Protein AF-0000000070634881 (afdb_homodimer)

pLDDT: mean 87.25, std 21.27, range [35.31, 99.0]

Nearest PDB structures (foldseek):
  1x9u-assembly2_B  TM=9.781E-01  e=7.920E-14  Armoracia rusticana
  1jer-assembly1_A-2  TM=9.283E-01  e=5.768E-14  Cucumis sativus
  1ws8-assembly1_C  TM=9.504E-01  e=1.463E-12  Cucurbita pepo
  2cbp-assembly1_A  TM=9.283E-01  e=1.292E-09  Cucumis sativus
  1f56-assembly1_A  TM=9.105E-01  e=2.887E-08  Spinacia oleracea

InterPro domains:
  IPR003245 Phytocyanin domain [PF02298] (35-117)
  IPR003245 Phytocyanin domain [PS51485] (25-127)
  IPR008972 Cupredoxin [G3DSA:2.60.40.420] (24-131)
  IPR008972 Cupredoxin [SSF49503] (24-126)
  IPR039391 Phytocyanin-like [PTHR33021] (19-123)

Secondary structure (DSSP, 8-state):
-------------------------EEETTGGG-SS--SSTTHHHHHHTT--EETT-EEEE---BTTB-EEEE-HHHHHHT--SS-SEEE-SSSEEEE--S-EEEEEE--STTTGGGT-EEEEEEE--TT-/-------------------------EEETTGGG-SS--SSTTHHHHHHTT--EETT-EEEE---BTTB-EEEE-HHHHHHT--SS-SEEE-SSSEEEE--S-EEEEEE--STTTTTTT-EEEEEEE--TT-

Solvent-accessible surface area (backbone atoms only — not comparable to full-atom values): 15322 Å² total; per-residue (Å²): 136,84,79,78,76,78,75,78,78,78,77,76,75,77,74,75,73,71,72,78,65,79,70,63,50,78,42,54,42,53,54,94,73,25,54,49,71,44,91,50,76,53,52,46,63,56,52,46,73,75,57,84,44,39,48,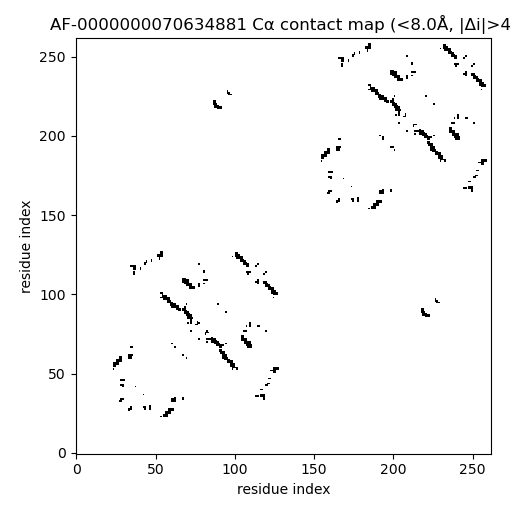60,18,32,40,35,37,43,41,61,60,83,76,52,39,48,27,32,36,53,70,70,27,57,78,64,60,42,63,87,85,48,48,28,39,37,38,52,44,68,35,70,46,73,37,81,58,62,45,77,48,32,37,29,23,71,52,87,64,34,29,77,47,44,19,48,45,71,50,62,28,35,69,70,72,86,114,136,84,81,78,77,78,76,77,78,79,77,77,76,75,74,74,73,71,71,79,65,80,69,62,49,77,43,53,43,52,54,93,74,25,55,48,70,44,92,50,75,53,52,47,62,56,53,47,73,75,57,84,43,38,46,61,19,32,42,33,38,43,40,61,59,82,77,51,39,48,28,32,37,54,69,70,27,59,78,64,60,43,63,86,85,47,50,28,38,36,38,48,44,69,35,70,46,72,36,82,58,64,45,79,49,32,37,28,23,70,51,87,64,34,29,79,46,45,20,47,46,72,50,63,27,35,66,69,72,86,114

Sequence (262 aa):
MNAFNFNMVVLMAMVASVAFCSSATQHTVGDAFGWVIPSNPNLYTDWVSQRMFIVGDTLVFDFPTGTHDVTEVSKDDYDHCHVGNPTSIIKTGPATINLTSPGDHYYICSLEGHCMFHQKLAINVVMNSSLMNAFNFNMVVLMAMVASVAFCSSATQHTVGDAFGWVIPSNPNLYTDWVSQRMFIVGDTLVFDFPTGTHDVTEVSKDDYDHCHVGNPTSIIKTGPATINLTSPGDHYYICSLEGHCMFHQKLAINVVMNSSL

Foldseek 3Di:
DPPPPPPPPPPPPPPPPPPPPVPAAEAEQLVPVFQFLDPDLCSRVVVQVPDAAEQFHKYWGADAAPPWKKWKDDPVCLVVVNNPDTPDIGRHPRDMDGRHDFAKIKIATNPPCSSVSNSIHIHTYDYDVPD/DPPPPPPPPPPPPPPPPPPPPVDAAEAEQLVPVFQFLDPDLCSRVVVQVPDAAEQFHKYWGADAQPPWKKWKDDPVCLVVVNSPDTPDIGRHPRDMDGRHDFAKIKIATNPPCSSVSNSIHIHTYYYDVPD

Radius of gyration: 25.38 Å; Cα contacts (8 Å, |Δi|>4): 483; chains: 2; bounding box: 93×44×41 Å

Structure (mmCIF, N/CA/C/O backbone):
data_AF-0000000070634881-model_v1
#
loop_
_entity.id
_entity.type
_entity.pdbx_description
1 polymer 'Phytocyanin domain, cupredoxin'
#
loop_
_atom_site.group_PDB
_atom_site.id
_atom_site.type_symbol
_atom_site.label_atom_id
_atom_site.label_alt_id
_atom_site.label_comp_id
_atom_site.label_asym_id
_atom_site.label_entity_id
_atom_site.label_seq_id
_atom_site.pdbx_PDB_ins_code
_atom_site.Cartn_x
_atom_site.Cartn_y
_atom_site.Cartn_z
_atom_site.occupancy
_atom_site.B_iso_or_equiv
_atom_site.auth_seq_id
_atom_site.auth_comp_id
_atom_site.auth_asym_id
_atom_site.auth_atom_id
_atom_site.pdbx_PDB_model_num
ATOM 1 N N . MET A 1 1 ? 75.375 16.641 14.938 1 37.19 1 MET A N 1
ATOM 2 C CA . MET A 1 1 ? 74.625 15.438 14.695 1 37.19 1 MET A CA 1
ATOM 3 C C . MET A 1 1 ? 73.125 15.711 14.914 1 37.19 1 MET A C 1
ATOM 5 O O . MET A 1 1 ? 72.688 15.766 16.047 1 37.19 1 MET A O 1
ATOM 9 N N . ASN A 1 2 ? 72.5 16.688 14.102 1 43.22 2 ASN A N 1
ATOM 10 C CA . ASN A 1 2 ? 71.125 17.141 14.094 1 43.22 2 ASN A CA 1
ATOM 11 C C . ASN A 1 2 ? 70.125 16.016 13.789 1 43.22 2 ASN A C 1
ATOM 13 O O . ASN A 1 2 ? 70.312 15.328 12.773 1 43.22 2 ASN A O 1
ATOM 17 N N . ALA A 1 3 ? 69.562 15.391 14.828 1 42.84 3 ALA A N 1
ATOM 18 C CA . ALA A 1 3 ? 68.5 14.375 14.883 1 42.84 3 ALA A CA 1
ATOM 19 C C . ALA A 1 3 ? 67.312 14.812 14.078 1 42.84 3 ALA A C 1
ATOM 21 O O . ALA A 1 3 ? 66.688 15.867 14.328 1 42.84 3 ALA A O 1
ATOM 22 N N . PHE A 1 4 ? 67.25 14.602 12.688 1 46.97 4 PHE A N 1
ATOM 23 C CA . PHE A 1 4 ? 66.062 14.734 11.867 1 46.97 4 PHE A CA 1
ATOM 24 C C . PHE A 1 4 ? 64.875 13.938 12.461 1 46.97 4 PHE A C 1
ATOM 26 O O . PHE A 1 4 ? 65 12.742 12.727 1 46.97 4 PHE A O 1
ATOM 33 N N . ASN A 1 5 ? 64.125 14.531 13.445 1 47.22 5 ASN A N 1
ATOM 34 C CA . ASN A 1 5 ? 62.875 13.969 13.938 1 47.22 5 ASN A CA 1
ATOM 35 C C . ASN A 1 5 ? 61.906 13.664 12.797 1 47.22 5 ASN A C 1
ATOM 37 O O . ASN A 1 5 ? 61.562 14.547 12.008 1 47.22 5 ASN A O 1
ATOM 41 N N . PHE A 1 6 ? 62.031 12.438 12.148 1 48.03 6 PHE A N 1
ATOM 42 C CA . PHE A 1 6 ? 61.062 11.891 11.219 1 48.03 6 PHE A CA 1
ATOM 43 C C . PHE A 1 6 ? 59.656 11.969 11.797 1 48.03 6 PHE A C 1
ATOM 45 O O . PHE A 1 6 ? 59.344 11.289 12.781 1 48.03 6 PHE A O 1
ATOM 52 N N . ASN A 1 7 ? 59.062 13.148 11.891 1 48.84 7 ASN A N 1
ATOM 53 C CA . ASN A 1 7 ? 57.656 13.234 12.211 1 48.84 7 ASN A CA 1
ATOM 54 C C . ASN A 1 7 ? 56.812 12.391 11.258 1 48.84 7 ASN A C 1
ATOM 56 O O . ASN A 1 7 ? 56.781 12.633 10.055 1 48.84 7 ASN A O 1
ATOM 60 N N . MET A 1 8 ? 56.625 11.055 11.523 1 45.84 8 MET A N 1
ATOM 61 C CA . MET A 1 8 ? 55.75 10.133 10.812 1 45.84 8 MET A CA 1
ATOM 62 C C . MET A 1 8 ? 54.312 10.711 10.695 1 45.84 8 MET A C 1
ATOM 64 O O . MET A 1 8 ? 53.688 11.047 11.703 1 45.84 8 MET A O 1
ATOM 68 N N . VAL A 1 9 ? 53.969 11.438 9.648 1 50.78 9 VAL A N 1
ATOM 69 C CA . VAL A 1 9 ? 52.594 11.852 9.312 1 50.78 9 VAL A CA 1
ATOM 70 C C . VAL A 1 9 ? 51.688 10.625 9.211 1 50.78 9 VAL A C 1
ATOM 72 O O . VAL A 1 9 ? 51.938 9.734 8.391 1 50.78 9 VAL A O 1
ATOM 75 N N . VAL A 1 10 ? 51.094 10.148 10.289 1 45.97 10 VAL A N 1
ATOM 76 C CA . VAL A 1 10 ? 50.031 9.125 10.336 1 45.97 10 VAL A CA 1
ATOM 77 C C . VAL A 1 10 ? 48.844 9.555 9.484 1 45.97 10 VAL A C 1
ATOM 79 O O . VAL A 1 10 ? 48.219 10.578 9.773 1 45.97 10 VAL A O 1
ATOM 82 N N . LEU A 1 11 ? 48.938 9.383 8.148 1 44.72 11 LEU A N 1
ATOM 83 C CA . LEU A 1 11 ? 47.75 9.5 7.297 1 44.72 11 LEU A CA 1
ATOM 84 C C . LEU A 1 11 ? 46.625 8.625 7.816 1 44.72 11 LEU A C 1
ATOM 86 O O . LEU A 1 11 ? 46.75 7.406 7.898 1 44.72 11 LEU A O 1
ATOM 90 N N . MET A 1 12 ? 45.781 9.078 8.742 1 41.5 12 MET A N 1
ATOM 91 C CA . MET A 1 12 ? 44.594 8.383 9.195 1 41.5 12 MET A CA 1
ATOM 92 C C . MET A 1 12 ? 43.688 8.055 8.023 1 41.5 12 MET A C 1
ATOM 94 O O . MET A 1 12 ? 43.219 8.953 7.312 1 41.5 12 MET A O 1
ATOM 98 N N . ALA A 1 13 ? 43.875 6.93 7.301 1 43.84 13 ALA A N 1
ATOM 99 C CA . ALA A 1 13 ? 42.938 6.387 6.32 1 43.84 13 ALA A CA 1
ATOM 100 C C . ALA A 1 13 ? 41.5 6.348 6.883 1 43.84 13 ALA A C 1
ATOM 102 O O . ALA A 1 13 ? 41.25 5.684 7.887 1 43.84 13 ALA A O 1
ATOM 103 N N . MET A 1 14 ? 40.781 7.418 6.758 1 39.97 14 MET A N 1
ATOM 104 C CA . MET A 1 14 ? 39.344 7.367 7.031 1 39.97 14 MET A CA 1
ATOM 105 C C . MET A 1 14 ? 38.688 6.18 6.324 1 39.97 14 MET A C 1
ATOM 107 O O . MET A 1 14 ? 38.719 6.102 5.094 1 39.97 14 MET A O 1
ATOM 111 N N . VAL A 1 15 ? 38.812 4.949 6.773 1 41.22 15 VAL A N 1
ATOM 112 C CA . VAL A 1 15 ? 37.969 3.873 6.266 1 41.22 15 VAL A CA 1
ATOM 113 C C . VAL A 1 15 ? 36.5 4.301 6.312 1 41.22 15 VAL A C 1
ATOM 115 O O . VAL A 1 15 ? 35.969 4.551 7.387 1 41.22 15 VAL A O 1
ATOM 118 N N . ALA A 1 16 ? 36.031 5.086 5.355 1 38.97 16 ALA A N 1
ATOM 119 C CA . ALA A 1 16 ? 34.594 5.254 5.191 1 38.97 16 ALA A CA 1
ATOM 120 C C . ALA A 1 16 ? 33.875 3.912 5.289 1 38.97 16 ALA A C 1
ATOM 122 O O . ALA A 1 16 ? 34.094 3.016 4.473 1 38.97 16 ALA A O 1
ATOM 123 N N . SER A 1 17 ? 33.594 3.352 6.473 1 37.72 17 SER A N 1
ATOM 124 C CA . SER A 1 17 ? 32.719 2.184 6.586 1 37.72 17 SER A CA 1
ATOM 125 C C . SER A 1 17 ? 31.516 2.301 5.66 1 37.72 17 SER A C 1
ATOM 127 O O . SER A 1 17 ? 30.703 3.217 5.805 1 37.72 17 SER A O 1
ATOM 129 N N . VAL A 1 18 ? 31.609 2.006 4.434 1 38.91 18 VAL A N 1
ATOM 130 C CA . VAL A 1 18 ? 30.391 1.805 3.662 1 38.91 18 VAL A CA 1
ATOM 131 C C . VAL A 1 18 ? 29.406 0.947 4.457 1 38.91 18 VAL A C 1
ATOM 133 O O . VAL A 1 18 ? 29.688 -0.221 4.742 1 38.91 18 VAL A O 1
ATOM 136 N N . ALA A 1 19 ? 28.812 1.44 5.543 1 38.84 19 ALA A N 1
ATOM 137 C CA . ALA A 1 19 ? 27.703 0.666 6.078 1 38.84 19 ALA A CA 1
ATOM 138 C C . ALA A 1 19 ? 27.016 -0.152 4.98 1 38.84 19 ALA A C 1
ATOM 140 O O . ALA A 1 19 ? 26.703 0.373 3.91 1 38.84 19 ALA A O 1
ATOM 141 N N . PHE A 1 20 ? 27.312 -1.362 4.77 1 38.97 20 PHE A N 1
ATOM 142 C CA . PHE A 1 20 ? 26.547 -2.299 3.953 1 38.97 20 PHE A CA 1
ATOM 143 C C . PHE A 1 20 ? 25.047 -2.059 4.113 1 38.97 20 PHE A C 1
ATOM 145 O O . PHE A 1 20 ? 24.422 -2.561 5.055 1 38.97 20 PHE A O 1
ATOM 152 N N . CYS A 1 21 ? 24.453 -0.915 4.039 1 43.94 21 CYS A N 1
ATOM 153 C CA . CYS A 1 21 ? 23 -0.698 4.055 1 43.94 21 CYS A CA 1
ATOM 154 C C . CYS A 1 21 ? 22.297 -1.721 3.178 1 43.94 21 CYS A C 1
ATOM 156 O O . CYS A 1 21 ? 22.531 -1.789 1.972 1 43.94 21 CYS A O 1
ATOM 158 N N . SER A 1 22 ? 22.25 -2.965 3.549 1 51.06 22 SER A N 1
ATOM 159 C CA . SER A 1 22 ? 21.438 -3.932 2.805 1 51.06 22 SER A CA 1
ATOM 160 C C . SER A 1 22 ? 20.344 -3.238 2.004 1 51.06 22 SER A C 1
ATOM 162 O O . SER A 1 22 ? 19.5 -2.537 2.57 1 51.06 22 SER A O 1
ATOM 164 N N . SER A 1 23 ? 20.625 -2.758 0.785 1 66.81 23 SER A N 1
ATOM 165 C CA . SER A 1 23 ? 19.797 -1.969 -0.117 1 66.81 23 SER A CA 1
ATOM 166 C C . SER A 1 23 ? 18.469 -2.668 -0.396 1 66.81 23 SER A C 1
ATOM 168 O O . SER A 1 23 ? 18.453 -3.838 -0.783 1 66.81 23 SER A O 1
ATOM 170 N N . ALA A 1 24 ? 17.453 -2.279 0.203 1 84.31 24 ALA A N 1
ATOM 171 C CA . ALA A 1 24 ? 16.094 -2.684 -0.156 1 84.31 24 ALA A CA 1
ATOM 172 C C . ALA A 1 24 ? 15.969 -2.908 -1.659 1 84.31 24 ALA A C 1
ATOM 174 O O . ALA A 1 24 ? 16.391 -2.068 -2.457 1 84.31 24 ALA A O 1
ATOM 175 N N . THR A 1 25 ? 15.68 -4.203 -2.047 1 93.06 25 THR A N 1
ATOM 176 C CA . THR A 1 25 ? 15.477 -4.555 -3.449 1 93.06 25 THR A CA 1
ATOM 177 C C . THR A 1 25 ? 14.039 -4.273 -3.873 1 93.06 25 THR A C 1
ATOM 179 O O . THR A 1 25 ? 13.094 -4.559 -3.129 1 93.06 25 THR A O 1
ATOM 182 N N . GLN A 1 26 ? 13.859 -3.682 -4.988 1 94.25 26 GLN A N 1
ATOM 183 C CA . GLN A 1 26 ? 12.562 -3.568 -5.645 1 94.25 26 GLN A CA 1
ATOM 184 C C . GLN A 1 26 ? 12.344 -4.711 -6.633 1 94.25 26 GLN A C 1
ATOM 186 O O . GLN A 1 26 ? 13.102 -4.859 -7.594 1 94.25 26 GLN A O 1
ATOM 191 N N . HIS A 1 27 ? 11.398 -5.555 -6.434 1 98.31 27 HIS A N 1
ATOM 192 C CA . HIS A 1 27 ? 11.031 -6.668 -7.305 1 98.31 27 HIS A CA 1
ATOM 193 C C . HIS A 1 27 ? 9.812 -6.32 -8.164 1 98.31 27 HIS A C 1
ATOM 195 O O . HIS A 1 27 ? 8.711 -6.16 -7.641 1 98.31 27 HIS A O 1
ATOM 201 N N . THR A 1 28 ? 10.031 -6.242 -9.477 1 98.62 28 THR A N 1
ATOM 202 C CA . THR A 1 28 ? 8.867 -6.117 -10.352 1 98.62 28 THR A CA 1
ATOM 203 C C . THR A 1 28 ? 8.242 -7.484 -10.625 1 98.62 28 THR A C 1
ATOM 205 O O . THR A 1 28 ? 8.859 -8.336 -11.273 1 98.62 28 THR A O 1
ATOM 208 N N . VAL A 1 29 ? 7.07 -7.684 -10.172 1 98.94 29 VAL A N 1
ATOM 209 C CA . VAL A 1 29 ? 6.395 -8.977 -10.25 1 98.94 29 VAL A CA 1
ATOM 210 C C . VAL A 1 29 ? 6.168 -9.352 -11.711 1 98.94 29 VAL A C 1
ATOM 212 O O . VAL A 1 29 ? 5.578 -8.586 -12.469 1 98.94 29 VAL A O 1
ATOM 215 N N . GLY A 1 30 ? 6.637 -10.531 -12.109 1 98.81 30 GLY A N 1
ATOM 216 C CA . GLY A 1 30 ? 6.477 -11.016 -13.469 1 98.81 30 GLY A CA 1
ATOM 217 C C . GLY A 1 30 ? 7.465 -10.398 -14.438 1 98.81 30 GLY A C 1
ATOM 218 O O . GLY A 1 30 ? 7.441 -10.703 -15.633 1 98.81 30 GLY A O 1
ATOM 219 N N . ASP A 1 31 ? 8.258 -9.461 -13.961 1 98.5 31 ASP A N 1
ATOM 220 C CA . ASP A 1 31 ? 9.25 -8.773 -14.781 1 98.5 31 ASP A CA 1
ATOM 221 C C . ASP A 1 31 ? 8.602 -8.133 -16.016 1 98.5 31 ASP A C 1
ATOM 223 O O . ASP A 1 31 ? 7.66 -7.352 -15.883 1 98.5 31 ASP A O 1
ATOM 227 N N . ALA A 1 32 ? 9.047 -8.477 -17.188 1 98.06 32 ALA A N 1
ATOM 228 C CA . ALA A 1 32 ? 8.57 -7.84 -18.406 1 98.06 32 ALA A CA 1
ATOM 229 C C . ALA A 1 32 ? 7.098 -8.156 -18.656 1 98.06 32 ALA A C 1
ATOM 231 O O . ALA A 1 32 ? 6.391 -7.387 -19.312 1 98.06 32 ALA A O 1
ATOM 232 N N . PHE A 1 33 ? 6.574 -9.25 -18.172 1 98.56 33 PHE A N 1
ATOM 233 C CA . PHE A 1 33 ? 5.18 -9.625 -18.375 1 98.56 33 PHE A CA 1
ATOM 234 C C . PHE A 1 33 ? 4.258 -8.758 -17.531 1 98.56 33 PHE A C 1
ATOM 236 O O . PHE A 1 33 ? 3.125 -8.477 -17.938 1 98.56 33 PHE A O 1
ATOM 243 N N . GLY A 1 34 ? 4.73 -8.438 -16.344 1 98.81 34 GLY A N 1
ATOM 244 C CA . GLY A 1 34 ? 3.922 -7.664 -15.406 1 98.81 34 GLY A CA 1
ATOM 245 C C . GLY A 1 34 ? 2.877 -8.492 -14.688 1 98.81 34 GLY A C 1
ATOM 246 O O . GLY A 1 34 ? 2.988 -9.719 -14.625 1 98.81 34 GLY A O 1
ATOM 247 N N . TRP A 1 35 ? 1.97 -7.875 -14.062 1 98.94 35 TRP A N 1
ATOM 248 C CA . TRP A 1 35 ? 0.85 -8.469 -13.336 1 98.94 35 TRP A CA 1
ATOM 249 C C . TRP A 1 35 ? -0.355 -8.648 -14.258 1 98.94 35 TRP A C 1
ATOM 251 O O . TRP A 1 35 ? -1.176 -7.742 -14.398 1 98.94 35 TRP A O 1
ATOM 261 N N . VAL A 1 36 ? -0.467 -9.781 -14.805 1 98.94 36 VAL A N 1
ATOM 262 C CA . VAL A 1 36 ? -1.452 -10.117 -15.828 1 98.94 36 VAL A CA 1
ATOM 263 C C . VAL A 1 36 ? -2.033 -11.5 -15.555 1 98.94 36 VAL A C 1
ATOM 265 O O . VAL A 1 36 ? -1.511 -12.242 -14.719 1 98.94 36 VAL A O 1
ATOM 268 N N . ILE A 1 37 ? -3.164 -11.766 -16.219 1 98.88 37 ILE A N 1
ATOM 269 C CA . ILE A 1 37 ? -3.539 -13.172 -16.328 1 98.88 37 ILE A CA 1
ATOM 270 C C . ILE A 1 37 ? -2.504 -13.914 -17.172 1 98.88 37 ILE A C 1
ATOM 272 O O . ILE A 1 37 ? -2.354 -13.633 -18.375 1 98.88 37 ILE A O 1
ATOM 276 N N . PRO A 1 38 ? -1.861 -14.883 -16.609 1 98.81 38 PRO A N 1
ATOM 277 C CA . PRO A 1 38 ? -0.746 -15.469 -17.359 1 98.81 38 PRO A CA 1
ATOM 278 C C . PRO A 1 38 ? -1.203 -16.469 -18.422 1 98.81 38 PRO A C 1
ATOM 280 O O . PRO A 1 38 ? -2.164 -17.203 -18.203 1 98.81 38 PRO A O 1
ATOM 283 N N . SER A 1 39 ? -0.444 -16.438 -19.5 1 98.25 39 SER A N 1
ATOM 284 C CA . SER A 1 39 ? -0.66 -17.469 -20.5 1 98.25 39 SER A CA 1
ATOM 285 C C . SER A 1 39 ? -0.113 -18.812 -20.047 1 98.25 39 SER A C 1
ATOM 287 O O . SER A 1 39 ? -0.654 -19.859 -20.391 1 98.25 39 SER A O 1
ATOM 289 N N . ASN A 1 40 ? 0.996 -18.75 -19.344 1 98.25 40 ASN A N 1
ATOM 290 C CA . ASN A 1 40 ? 1.591 -19.891 -18.656 1 98.25 40 ASN A CA 1
ATOM 291 C C . ASN A 1 40 ? 1.245 -19.891 -17.156 1 98.25 40 ASN A C 1
ATOM 293 O O . ASN A 1 40 ? 1.643 -18.984 -16.422 1 98.25 40 ASN A O 1
ATOM 297 N N . PRO A 1 41 ? 0.536 -20.938 -16.656 1 98.06 41 PRO A N 1
ATOM 298 C CA . PRO A 1 41 ? 0.099 -20.938 -15.258 1 98.06 41 PRO A CA 1
ATOM 299 C C . PRO A 1 41 ? 1.267 -20.906 -14.273 1 98.06 41 PRO A C 1
ATOM 301 O O . PRO A 1 41 ? 1.071 -20.641 -13.086 1 98.06 41 PRO A O 1
ATOM 304 N N . ASN A 1 42 ? 2.502 -21.156 -14.695 1 98.69 42 ASN A N 1
ATOM 305 C CA . ASN A 1 42 ? 3.652 -21.188 -13.797 1 98.69 42 ASN A CA 1
ATOM 306 C C . ASN A 1 42 ? 4.422 -19.875 -13.82 1 98.69 42 ASN A C 1
ATOM 308 O O . ASN A 1 42 ? 5.488 -19.766 -13.211 1 98.69 42 ASN A O 1
ATOM 312 N N . LEU A 1 43 ? 3.926 -18.875 -14.484 1 98.75 43 LEU A N 1
ATOM 313 C CA . LEU A 1 43 ? 4.66 -17.625 -14.656 1 98.75 43 LEU A CA 1
ATOM 314 C C . LEU A 1 43 ? 5.172 -17.109 -13.32 1 98.75 43 LEU A C 1
ATOM 316 O O . LEU A 1 43 ? 6.371 -16.875 -13.164 1 98.75 43 LEU A O 1
ATOM 320 N N . TYR A 1 44 ? 4.32 -17.016 -12.297 1 98.88 44 TYR A N 1
ATOM 321 C CA . TYR A 1 44 ? 4.703 -16.344 -11.055 1 98.88 44 TYR A CA 1
ATOM 322 C C . TYR A 1 44 ? 5.484 -17.297 -10.148 1 98.88 44 TYR A C 1
ATOM 324 O O . TYR A 1 44 ? 6.371 -16.859 -9.406 1 98.88 44 TYR A O 1
ATOM 332 N N . THR A 1 45 ? 5.133 -18.594 -10.164 1 98.69 45 THR A N 1
ATOM 333 C CA . THR A 1 45 ? 5.945 -19.516 -9.391 1 98.69 45 THR A CA 1
ATOM 334 C C . THR A 1 45 ? 7.379 -19.547 -9.914 1 98.69 45 THR A C 1
ATOM 336 O O . THR A 1 45 ? 8.328 -19.656 -9.133 1 98.69 45 THR A O 1
ATOM 339 N N . ASP A 1 46 ? 7.559 -19.516 -11.273 1 98.75 46 ASP A N 1
ATOM 340 C CA . ASP A 1 46 ? 8.891 -19.438 -11.867 1 98.75 46 ASP A CA 1
ATOM 341 C C . ASP A 1 46 ? 9.594 -18.141 -11.469 1 98.75 46 ASP A C 1
ATOM 343 O O . ASP A 1 46 ? 10.789 -18.156 -11.148 1 98.75 46 ASP A O 1
ATOM 347 N N . TRP A 1 47 ? 8.969 -17.078 -11.523 1 98.88 47 TRP A N 1
ATOM 348 C CA . TRP A 1 47 ? 9.5 -15.781 -11.141 1 98.88 47 TRP A CA 1
ATOM 349 C C . TRP A 1 47 ? 9.984 -15.797 -9.688 1 98.88 47 TRP A C 1
ATOM 351 O O . TRP A 1 47 ? 11.07 -15.305 -9.383 1 98.88 47 TRP A O 1
ATOM 361 N N . VAL A 1 48 ? 9.18 -16.438 -8.758 1 98.88 48 VAL A N 1
ATOM 362 C CA . VAL A 1 48 ? 9.477 -16.516 -7.332 1 98.88 48 VAL A CA 1
ATOM 363 C C . VAL A 1 48 ? 10.727 -17.359 -7.113 1 98.88 48 VAL A C 1
ATOM 365 O O . VAL A 1 48 ? 11.57 -17.031 -6.27 1 98.88 48 VAL A O 1
ATOM 368 N N . SER A 1 49 ? 10.828 -18.344 -7.914 1 98.62 49 SER A N 1
ATOM 369 C CA . SER A 1 49 ? 11.875 -19.344 -7.684 1 98.62 49 SER A CA 1
ATOM 370 C C . SER A 1 49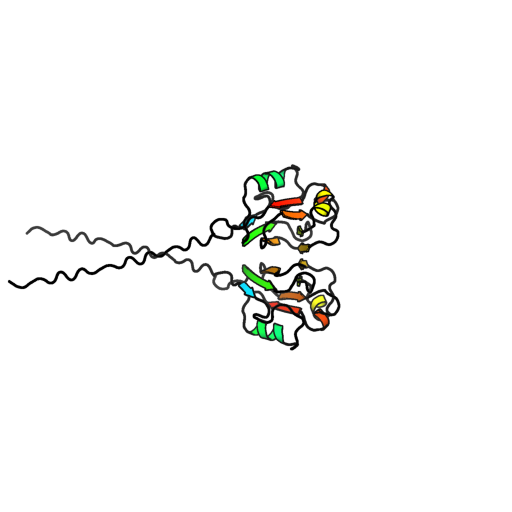 ? 13.266 -18.734 -7.902 1 98.62 49 SER A C 1
ATOM 372 O O . SER A 1 49 ? 14.266 -19.312 -7.473 1 98.62 49 SER A O 1
ATOM 374 N N . GLN A 1 50 ? 13.406 -17.531 -8.453 1 97.81 50 GLN A N 1
ATOM 375 C CA . GLN A 1 50 ? 14.68 -16.922 -8.789 1 97.81 50 GLN A CA 1
ATOM 376 C C . GLN A 1 50 ? 15.016 -15.781 -7.824 1 97.81 50 GLN A C 1
ATOM 378 O O . GLN A 1 50 ? 15.953 -15.023 -8.062 1 97.81 50 GLN A O 1
ATOM 383 N N . ARG A 1 51 ? 14.273 -15.797 -6.75 1 97.81 51 ARG A N 1
ATOM 384 C CA . ARG A 1 51 ? 14.391 -14.594 -5.934 1 97.81 51 ARG A CA 1
ATOM 385 C C . ARG A 1 51 ? 14.32 -14.93 -4.449 1 97.81 51 ARG A C 1
ATOM 387 O O . ARG A 1 51 ? 13.719 -15.938 -4.062 1 97.81 51 ARG A O 1
ATOM 394 N N . MET A 1 52 ? 15 -14.094 -3.684 1 97.69 52 MET A N 1
ATOM 395 C CA . MET A 1 52 ? 14.812 -14.008 -2.238 1 97.69 52 MET A CA 1
ATOM 396 C C . MET A 1 52 ? 14.117 -12.703 -1.856 1 97.69 52 MET A C 1
ATOM 398 O O . MET A 1 52 ? 14.422 -11.648 -2.41 1 97.69 52 MET A O 1
ATOM 402 N N . PHE A 1 53 ? 13.258 -12.859 -1.07 1 98 53 PHE A N 1
ATOM 403 C CA . PHE A 1 53 ? 12.523 -11.695 -0.565 1 98 53 PHE A CA 1
ATOM 404 C C . PHE A 1 53 ? 12.883 -11.43 0.891 1 98 53 PHE A C 1
ATOM 406 O O . PHE A 1 53 ? 12.727 -12.297 1.748 1 98 53 PHE A O 1
ATOM 413 N N . ILE A 1 54 ? 13.289 -10.227 1.123 1 97.19 54 ILE A N 1
ATOM 414 C CA . ILE A 1 54 ? 13.781 -9.844 2.443 1 97.19 54 ILE A CA 1
ATOM 415 C C . ILE A 1 54 ? 12.938 -8.695 2.996 1 97.19 54 ILE A C 1
ATOM 417 O O . ILE A 1 54 ? 12.562 -7.785 2.26 1 97.19 54 ILE A O 1
ATOM 421 N N . VAL A 1 55 ? 12.656 -8.781 4.289 1 95.88 55 VAL A N 1
ATOM 422 C CA . VAL A 1 55 ? 11.977 -7.652 4.914 1 95.88 55 VAL A CA 1
ATOM 423 C C . VAL A 1 55 ? 12.672 -6.352 4.512 1 95.88 55 VAL A C 1
ATOM 425 O O . VAL A 1 55 ? 13.898 -6.258 4.551 1 95.88 55 VAL A O 1
ATOM 428 N N . GLY A 1 56 ? 11.883 -5.379 4.102 1 92.25 56 GLY A N 1
ATOM 429 C CA . GLY A 1 56 ? 12.422 -4.121 3.609 1 92.25 56 GLY A CA 1
ATOM 430 C C . GLY A 1 56 ? 12.336 -3.986 2.102 1 92.25 56 GLY A C 1
ATOM 431 O O . GLY A 1 56 ? 12.344 -2.873 1.57 1 92.25 56 GLY A O 1
ATOM 432 N N . ASP A 1 57 ? 12.266 -5.121 1.381 1 95.38 57 ASP A N 1
ATOM 433 C CA . ASP A 1 57 ? 12.078 -5.102 -0.066 1 95.38 57 ASP A CA 1
ATOM 434 C C . ASP A 1 57 ? 10.688 -4.57 -0.433 1 95.38 57 ASP A C 1
ATOM 436 O O . ASP A 1 57 ? 9.852 -4.344 0.444 1 95.38 57 ASP A O 1
ATOM 440 N N . THR A 1 58 ? 10.602 -4.281 -1.717 1 96.25 58 THR A N 1
ATOM 441 C CA . THR A 1 58 ? 9.305 -3.871 -2.248 1 96.25 58 THR A CA 1
ATOM 442 C C . THR A 1 58 ? 8.922 -4.719 -3.455 1 96.25 58 THR A C 1
ATOM 444 O O . THR A 1 58 ? 9.789 -5.199 -4.184 1 96.25 58 THR A O 1
ATOM 447 N N . LEU A 1 59 ? 7.602 -4.992 -3.557 1 98.38 59 LEU A N 1
ATOM 448 C CA . LEU A 1 59 ? 7.008 -5.535 -4.773 1 98.38 59 LEU A CA 1
ATOM 449 C C . LEU A 1 59 ? 6.363 -4.434 -5.605 1 98.38 59 LEU A C 1
ATOM 451 O O . LEU A 1 59 ? 5.676 -3.566 -5.066 1 98.38 59 LEU A O 1
ATOM 455 N N . VAL A 1 60 ? 6.652 -4.445 -6.902 1 98.38 60 VAL A N 1
ATOM 456 C CA . VAL A 1 60 ? 5.949 -3.562 -7.828 1 98.38 60 VAL A CA 1
ATOM 457 C C . VAL A 1 60 ? 5.09 -4.391 -8.781 1 98.38 60 VAL A C 1
ATOM 459 O O . VAL A 1 60 ? 5.602 -5.262 -9.492 1 98.38 60 VAL A O 1
ATOM 462 N N . PHE A 1 61 ? 3.812 -4.195 -8.805 1 98.88 61 PHE A N 1
ATOM 463 C CA . PHE A 1 61 ? 2.857 -4.824 -9.711 1 98.88 61 PHE A CA 1
ATOM 464 C C . PHE A 1 61 ? 2.475 -3.869 -10.836 1 98.88 61 PHE A C 1
ATOM 466 O O . PHE A 1 61 ? 1.753 -2.895 -10.617 1 98.88 61 PHE A O 1
ATOM 473 N N . ASP A 1 62 ? 2.859 -4.188 -12.016 1 98.62 62 ASP A N 1
ATOM 474 C CA . ASP A 1 62 ? 2.58 -3.34 -13.172 1 98.62 62 ASP A CA 1
ATOM 475 C C . ASP A 1 62 ? 1.3 -3.777 -13.875 1 98.62 62 ASP A C 1
ATOM 477 O O . ASP A 1 62 ? 1.218 -4.898 -14.383 1 98.62 62 ASP A O 1
ATOM 481 N N . PHE A 1 63 ? 0.318 -2.979 -13.898 1 98.75 63 PHE A N 1
ATOM 482 C CA . PHE A 1 63 ? -0.936 -3.193 -14.609 1 98.75 63 PHE A CA 1
ATOM 483 C C . PHE A 1 63 ? -1.64 -1.87 -14.883 1 98.75 63 PHE A C 1
ATOM 485 O O . PHE A 1 63 ? -1.457 -0.901 -14.141 1 98.75 63 PHE A O 1
ATOM 492 N N . PRO A 1 64 ? -2.457 -1.737 -15.945 1 97.56 64 PRO A N 1
ATOM 493 C CA . PRO A 1 64 ? -3.295 -0.547 -16.109 1 97.56 64 PRO A CA 1
ATOM 494 C C . PRO A 1 64 ? -4.434 -0.483 -15.094 1 97.56 64 PRO A C 1
ATOM 496 O O . PRO A 1 64 ? -5.102 -1.49 -14.844 1 97.56 64 PRO A O 1
ATOM 499 N N . THR A 1 65 ? -4.594 0.706 -14.555 1 96.94 65 THR A N 1
ATOM 500 C CA . THR A 1 65 ? -5.719 0.918 -13.648 1 96.94 65 THR A CA 1
ATOM 501 C C . THR A 1 65 ? -7.031 0.491 -14.297 1 96.94 65 THR A C 1
ATOM 503 O O . THR A 1 65 ? -7.262 0.772 -15.477 1 96.94 65 THR A O 1
ATOM 506 N N . GLY A 1 66 ? -7.852 -0.252 -13.492 1 97.25 66 GLY A N 1
ATOM 507 C CA . GLY A 1 66 ? -9.148 -0.681 -13.992 1 97.25 66 GLY A CA 1
ATOM 508 C C . GLY A 1 66 ? -9.141 -2.092 -14.547 1 97.25 66 GLY A C 1
ATOM 509 O O . GLY A 1 66 ? -10.195 -2.695 -14.742 1 97.25 66 GLY A O 1
ATOM 510 N N . THR A 1 67 ? -7.945 -2.695 -14.805 1 98.5 67 THR A N 1
ATOM 511 C CA . THR A 1 67 ? -7.871 -4.004 -15.445 1 98.5 67 THR A CA 1
ATOM 512 C C . THR A 1 67 ? -7.598 -5.094 -14.414 1 98.5 67 THR A C 1
ATOM 514 O O . THR A 1 67 ? -8 -6.246 -14.594 1 98.5 67 THR A O 1
ATOM 517 N N . HIS A 1 68 ? -6.832 -4.746 -13.352 1 98.88 68 HIS A N 1
ATOM 518 C CA . HIS A 1 68 ? -6.484 -5.648 -12.266 1 98.88 68 HIS A CA 1
ATOM 519 C C . HIS A 1 68 ? -6.434 -4.91 -10.93 1 98.88 68 HIS A C 1
ATOM 521 O O . HIS A 1 68 ? -6.668 -3.703 -10.875 1 98.88 68 HIS A O 1
ATOM 527 N N . ASP A 1 69 ? -6.242 -5.59 -9.891 1 98.81 69 ASP A N 1
ATOM 528 C CA . ASP A 1 69 ? -5.859 -5.078 -8.578 1 98.81 69 ASP A CA 1
ATOM 529 C C . ASP A 1 69 ? -4.844 -6 -7.91 1 98.81 69 ASP A C 1
ATOM 531 O O . ASP A 1 69 ? -4.422 -7 -8.492 1 98.81 69 ASP A O 1
ATOM 535 N N . VAL A 1 70 ? -4.277 -5.59 -6.82 1 98.94 70 VAL A N 1
ATOM 536 C CA . VAL A 1 70 ? -3.473 -6.426 -5.938 1 98.94 70 VAL A CA 1
ATOM 537 C C . VAL A 1 70 ? -4.156 -6.547 -4.578 1 98.94 70 VAL A C 1
ATOM 539 O O . VAL A 1 70 ? -4.316 -5.551 -3.865 1 98.94 70 VAL A O 1
ATOM 542 N N . THR A 1 71 ? -4.551 -7.691 -4.262 1 98.88 71 THR A N 1
ATOM 543 C CA . THR A 1 71 ? -5.266 -7.992 -3.025 1 98.88 71 THR A CA 1
ATOM 544 C C . THR A 1 71 ? -4.5 -9.016 -2.197 1 98.88 71 THR A C 1
ATOM 546 O O . THR A 1 71 ? -4.215 -10.117 -2.672 1 98.88 71 THR A O 1
ATOM 549 N N . GLU A 1 72 ? -4.16 -8.656 -1.009 1 98.81 72 GLU A N 1
ATOM 550 C CA . GLU A 1 72 ? -3.496 -9.594 -0.111 1 98.81 72 GLU A CA 1
ATOM 551 C C . GLU A 1 72 ? -4.512 -10.375 0.722 1 98.81 72 GLU A C 1
ATOM 553 O O . GLU A 1 72 ? -5.375 -9.781 1.369 1 98.81 72 GLU A O 1
ATOM 558 N N . VAL A 1 73 ? -4.309 -11.688 0.72 1 98.81 73 VAL A N 1
ATOM 559 C CA . VAL A 1 73 ? -5.324 -12.547 1.32 1 98.81 73 VAL A CA 1
ATOM 560 C C . VAL A 1 73 ? -4.66 -13.609 2.189 1 98.81 73 VAL A C 1
ATOM 562 O O . VAL A 1 73 ? -3.432 -13.711 2.225 1 98.81 73 VAL A O 1
ATOM 565 N N . SER A 1 74 ? -5.508 -14.32 2.92 1 98.62 74 SER A N 1
ATOM 566 C CA . SER A 1 74 ? -5.027 -15.469 3.676 1 98.62 74 SER A CA 1
ATOM 567 C C . SER A 1 74 ? -4.602 -16.609 2.746 1 98.62 74 SER A C 1
ATOM 569 O O . SER A 1 74 ? -4.957 -16.609 1.565 1 98.62 74 SER A O 1
ATOM 571 N N . LYS A 1 75 ? -3.871 -17.562 3.297 1 98.81 75 LYS A N 1
ATOM 572 C CA . LYS A 1 75 ? -3.479 -18.75 2.527 1 98.81 75 LYS A CA 1
ATOM 573 C C . LYS A 1 75 ? -4.703 -19.484 1.996 1 98.81 75 LYS A C 1
ATOM 575 O O . LYS A 1 75 ? -4.723 -19.906 0.839 1 98.81 75 LYS A O 1
ATOM 580 N N . ASP A 1 76 ? -5.719 -19.703 2.84 1 98.81 76 ASP A N 1
ATOM 581 C CA . ASP A 1 76 ? -6.934 -20.406 2.436 1 98.81 76 ASP A CA 1
ATOM 582 C C . ASP A 1 76 ? -7.621 -19.688 1.273 1 98.81 76 ASP A C 1
ATOM 584 O O . ASP A 1 76 ? -8.039 -20.328 0.305 1 98.81 76 ASP A O 1
ATOM 588 N N . ASP A 1 77 ? -7.746 -18.422 1.354 1 98.88 77 ASP A N 1
ATOM 589 C CA . ASP A 1 77 ? -8.352 -17.625 0.29 1 98.88 77 ASP A CA 1
ATOM 590 C C . ASP A 1 77 ? -7.523 -17.703 -0.991 1 98.88 77 ASP A C 1
ATOM 592 O O . ASP A 1 77 ? -8.078 -17.797 -2.09 1 98.88 77 ASP A O 1
ATOM 596 N N . TYR A 1 78 ? -6.25 -17.625 -0.863 1 98.88 78 TYR A N 1
ATOM 597 C CA . TYR A 1 78 ? -5.34 -17.797 -1.99 1 98.88 78 TYR A CA 1
ATOM 598 C C . TYR A 1 78 ? -5.578 -19.141 -2.686 1 98.88 78 TYR A C 1
ATOM 600 O O . TYR A 1 78 ? -5.703 -19.188 -3.91 1 98.88 78 TYR A O 1
ATOM 608 N N . ASP A 1 79 ? -5.633 -20.188 -1.931 1 98.81 79 ASP A N 1
ATOM 609 C CA . ASP A 1 79 ? -5.754 -21.531 -2.475 1 98.81 79 ASP A CA 1
ATOM 610 C C . ASP A 1 79 ? -7.074 -21.703 -3.223 1 98.81 79 ASP A C 1
ATOM 612 O O . ASP A 1 79 ? -7.156 -22.484 -4.18 1 98.81 79 ASP A O 1
ATOM 616 N N . HIS A 1 80 ? -8.031 -20.891 -2.846 1 98.75 80 HIS A N 1
ATOM 617 C CA . HIS A 1 80 ? -9.359 -21.109 -3.4 1 98.75 80 HIS A CA 1
ATOM 618 C C . HIS A 1 80 ? -9.836 -19.906 -4.199 1 98.75 80 HIS A C 1
ATOM 620 O O . HIS A 1 80 ? -10.992 -19.844 -4.605 1 98.75 80 HIS A O 1
ATOM 626 N N . CYS A 1 81 ? -9.008 -19 -4.379 1 98.75 81 CYS A N 1
ATOM 627 C CA . CYS A 1 81 ? -9.352 -17.766 -5.078 1 98.75 81 CYS A CA 1
ATOM 628 C C . CYS A 1 81 ? -10.609 -17.141 -4.488 1 98.75 81 CYS A C 1
ATOM 630 O O . CYS A 1 81 ? -11.539 -16.797 -5.223 1 98.75 81 CYS A O 1
ATOM 632 N N . HIS A 1 82 ? -10.625 -17 -3.189 1 98.31 82 HIS A N 1
ATOM 633 C CA . HIS A 1 82 ? -11.641 -16.281 -2.426 1 98.31 82 HIS A CA 1
ATOM 634 C C . HIS A 1 82 ? -11.109 -14.938 -1.932 1 98.31 82 HIS A C 1
ATOM 636 O O . HIS A 1 82 ? -9.984 -1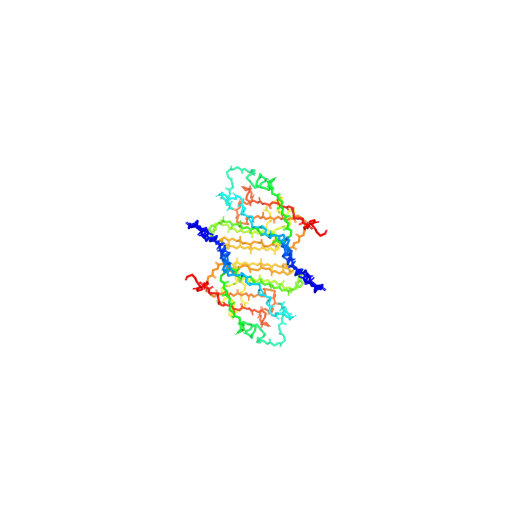4.852 -1.438 1 98.31 82 HIS A O 1
ATOM 642 N N . VAL A 1 83 ? -11.812 -13.891 -2.205 1 95.44 83 VAL A N 1
ATOM 643 C CA . VAL A 1 83 ? -11.344 -12.578 -1.786 1 95.44 83 VAL A CA 1
ATOM 644 C C . VAL A 1 83 ? -11.531 -12.414 -0.279 1 95.44 83 VAL A C 1
ATOM 646 O O . VAL A 1 83 ? -10.68 -11.844 0.401 1 95.44 83 VAL A O 1
ATOM 649 N N . GLY A 1 84 ? -12.656 -12.945 0.336 1 93.31 84 GLY A N 1
ATOM 650 C CA . GLY A 1 84 ? -12.891 -12.938 1.771 1 93.31 84 GLY A CA 1
ATOM 651 C C . GLY A 1 84 ? -12.711 -11.562 2.396 1 93.31 84 GLY A C 1
ATOM 652 O O . GLY A 1 84 ? -13.328 -10.594 1.956 1 93.31 84 GLY A O 1
ATOM 653 N N . ASN A 1 85 ? -11.961 -11.453 3.576 1 94.06 85 ASN A N 1
ATOM 654 C CA . ASN A 1 85 ? -11.586 -10.242 4.305 1 94.06 85 ASN A CA 1
ATOM 655 C C . ASN A 1 85 ? -10.117 -9.898 4.09 1 94.06 85 ASN A C 1
ATOM 657 O O . ASN A 1 85 ? -9.289 -10.102 4.98 1 94.06 85 ASN A O 1
ATOM 661 N N . PRO A 1 86 ? -9.828 -9.391 2.93 1 97.56 86 PRO A N 1
ATOM 662 C CA . PRO A 1 86 ? -8.422 -9.148 2.6 1 97.56 86 PRO A CA 1
ATOM 663 C C . PRO A 1 86 ? -7.742 -8.195 3.58 1 97.56 86 PRO A C 1
ATOM 665 O O . PRO A 1 86 ? -8.398 -7.328 4.16 1 97.56 86 PRO A O 1
ATOM 668 N N . THR A 1 87 ? -6.438 -8.398 3.684 1 97.56 87 THR A N 1
ATOM 669 C CA . THR A 1 87 ? -5.633 -7.512 4.516 1 97.56 87 THR A CA 1
ATOM 670 C C . THR A 1 87 ? -5.398 -6.176 3.818 1 97.56 87 THR A C 1
ATOM 672 O O . THR A 1 87 ? -5.277 -5.137 4.473 1 97.56 87 THR A O 1
ATOM 675 N N . SER A 1 88 ? -5.352 -6.211 2.449 1 98.06 88 SER A N 1
ATOM 676 C CA . SER A 1 88 ? -5.207 -4.98 1.678 1 98.06 88 SER A CA 1
ATOM 677 C C . SER A 1 88 ? -5.707 -5.16 0.249 1 98.06 88 SER A C 1
ATOM 679 O O . SER A 1 88 ? -5.727 -6.277 -0.272 1 98.06 88 SER A O 1
ATOM 681 N N . ILE A 1 89 ? -6.109 -4.094 -0.33 1 98.38 89 ILE A N 1
ATOM 682 C CA . ILE A 1 89 ? -6.488 -3.996 -1.735 1 98.38 89 ILE A CA 1
ATOM 683 C C . ILE A 1 89 ? -5.926 -2.707 -2.332 1 98.38 89 ILE A C 1
ATOM 685 O O . ILE A 1 89 ? -6.074 -1.63 -1.75 1 98.38 89 ILE A O 1
ATOM 689 N N . ILE A 1 90 ? -5.25 -2.791 -3.449 1 98.38 90 ILE A N 1
ATOM 690 C CA . ILE A 1 90 ? -4.832 -1.648 -4.254 1 98.38 90 ILE A CA 1
ATOM 691 C C . ILE A 1 90 ? -5.379 -1.789 -5.676 1 98.38 90 ILE A C 1
ATOM 693 O O . ILE A 1 90 ? -5.082 -2.766 -6.367 1 98.38 90 ILE A O 1
ATOM 697 N N . LYS A 1 91 ? -6.082 -0.804 -6.145 1 98.06 91 LYS A N 1
ATOM 698 C CA . LYS A 1 91 ? -6.832 -0.937 -7.391 1 98.06 91 LYS A CA 1
ATOM 699 C C . LYS A 1 91 ? -6.152 -0.176 -8.523 1 98.06 91 LYS A C 1
ATOM 701 O O . LYS A 1 91 ? -6.527 -0.323 -9.688 1 98.06 91 LYS A O 1
ATOM 706 N N . THR A 1 92 ? -5.23 0.645 -8.156 1 96.25 92 THR A N 1
ATOM 707 C CA . THR A 1 92 ? -4.555 1.454 -9.164 1 96.25 92 THR A CA 1
ATOM 708 C C . THR A 1 92 ? -3.156 0.911 -9.453 1 96.25 92 THR A C 1
ATOM 710 O O . THR A 1 92 ? -2.459 0.469 -8.539 1 96.25 92 THR A O 1
ATOM 713 N N . GLY A 1 93 ? -2.771 0.938 -10.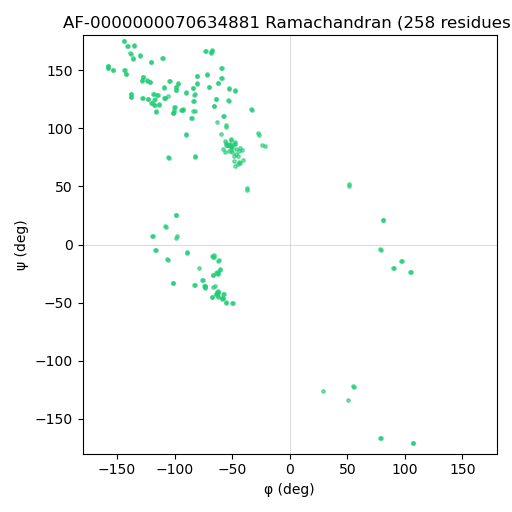766 1 96.62 93 GLY A N 1
ATOM 714 C CA . GLY A 1 93 ? -1.427 0.542 -11.148 1 96.62 93 GLY A CA 1
ATOM 715 C C . GLY A 1 93 ? -0.575 1.704 -11.625 1 96.62 93 GLY A C 1
ATOM 716 O O . GLY A 1 93 ? -1.102 2.75 -12.008 1 96.62 93 GLY A O 1
ATOM 717 N N . PRO A 1 94 ? 0.8 1.468 -11.594 1 97.5 94 PRO A N 1
ATOM 718 C CA . PRO A 1 94 ? 1.486 0.386 -10.883 1 97.5 94 PRO A CA 1
ATOM 719 C C . PRO A 1 94 ? 1.283 0.453 -9.367 1 97.5 94 PRO A C 1
ATOM 721 O O . PRO A 1 94 ? 1.234 1.544 -8.797 1 97.5 94 PRO A O 1
ATOM 724 N N . ALA A 1 95 ? 1.072 -0.702 -8.742 1 97.69 95 ALA A N 1
ATOM 725 C CA . ALA A 1 95 ? 0.944 -0.796 -7.293 1 97.69 95 ALA A CA 1
ATOM 726 C C . ALA A 1 95 ? 2.266 -1.207 -6.652 1 97.69 95 ALA A C 1
ATOM 728 O O . ALA A 1 95 ? 2.969 -2.08 -7.168 1 97.69 95 ALA A O 1
ATOM 729 N N . THR A 1 96 ? 2.654 -0.616 -5.543 1 96.31 96 THR A N 1
ATOM 730 C CA . THR A 1 96 ? 3.848 -0.973 -4.785 1 96.31 96 THR A CA 1
ATOM 731 C C . THR A 1 96 ? 3.473 -1.459 -3.387 1 96.31 96 THR A C 1
ATOM 733 O O . THR A 1 96 ? 2.678 -0.822 -2.693 1 96.31 96 THR A O 1
ATOM 736 N N . ILE A 1 97 ? 3.959 -2.568 -2.984 1 96.94 97 ILE A N 1
ATOM 737 C CA . ILE A 1 97 ? 3.766 -3.15 -1.661 1 96.94 97 ILE A CA 1
ATOM 738 C C . ILE A 1 97 ? 5.109 -3.27 -0.948 1 96.94 97 ILE A C 1
ATOM 740 O O . ILE A 1 97 ? 6.066 -3.824 -1.498 1 96.94 97 ILE A O 1
ATOM 744 N N . ASN A 1 98 ? 5.238 -2.699 0.228 1 93.69 98 ASN A N 1
ATOM 745 C CA . ASN A 1 98 ? 6.406 -2.879 1.083 1 93.69 98 ASN A CA 1
ATOM 746 C C . ASN A 1 98 ? 6.312 -4.172 1.89 1 93.69 98 ASN A C 1
ATOM 748 O O . ASN A 1 98 ? 5.289 -4.445 2.518 1 93.69 98 ASN A O 1
ATOM 752 N N . LEU A 1 99 ? 7.367 -4.949 1.835 1 96.19 99 LEU A N 1
ATOM 753 C CA . LEU A 1 99 ? 7.449 -6.16 2.648 1 96.19 99 LEU A CA 1
ATOM 754 C C . LEU A 1 99 ? 7.98 -5.84 4.043 1 96.19 99 LEU A C 1
ATOM 756 O O . LEU A 1 99 ? 9.18 -5.637 4.223 1 96.19 99 LEU A O 1
ATOM 760 N N . THR A 1 100 ? 7.086 -5.926 5.043 1 93.56 100 THR A N 1
ATOM 761 C CA . THR A 1 100 ? 7.469 -5.367 6.336 1 93.56 100 THR A CA 1
ATOM 762 C C . THR A 1 100 ? 7.531 -6.461 7.398 1 93.56 100 THR A C 1
ATOM 764 O O . THR A 1 100 ? 7.922 -6.199 8.539 1 93.56 100 THR A O 1
ATOM 767 N N . SER A 1 101 ? 7.164 -7.695 7.066 1 95.44 101 SER A N 1
ATOM 768 C CA . SER A 1 101 ? 7.199 -8.789 8.031 1 95.44 101 SER A CA 1
ATOM 769 C C . SER A 1 101 ? 7.641 -10.094 7.371 1 95.44 101 SER A C 1
ATOM 771 O O . SER A 1 101 ? 7.355 -10.328 6.195 1 95.44 101 SER A O 1
ATOM 773 N N . PRO A 1 102 ? 8.352 -10.938 8.125 1 97.5 102 PRO A N 1
ATOM 774 C CA . PRO A 1 102 ? 8.719 -12.242 7.566 1 97.5 102 PRO A CA 1
ATOM 775 C C . PRO A 1 102 ? 7.535 -13.195 7.473 1 97.5 102 PRO A C 1
ATOM 777 O O . PRO A 1 102 ? 6.48 -12.938 8.055 1 97.5 102 PRO A O 1
ATOM 780 N N . GLY A 1 103 ? 7.723 -14.297 6.727 1 98.5 103 GLY A N 1
ATOM 781 C CA . GLY A 1 103 ? 6.707 -15.328 6.57 1 98.5 103 GLY A CA 1
ATOM 782 C C . GLY A 1 103 ? 6.062 -15.32 5.195 1 98.5 103 GLY A C 1
ATOM 783 O O . GLY A 1 103 ? 6.531 -14.641 4.285 1 98.5 103 GLY A O 1
ATOM 784 N N . ASP A 1 104 ? 5.043 -16.078 5.059 1 98.81 104 ASP A N 1
ATOM 785 C CA . ASP A 1 104 ? 4.348 -16.219 3.783 1 98.81 104 ASP A CA 1
ATOM 786 C C . ASP A 1 104 ? 3.389 -15.047 3.551 1 98.81 104 ASP A C 1
ATOM 788 O O . ASP A 1 104 ? 2.705 -14.602 4.477 1 98.81 104 ASP A O 1
ATOM 792 N N . HIS A 1 105 ? 3.379 -14.578 2.346 1 98.81 105 HIS A N 1
ATOM 793 C CA . HIS A 1 105 ? 2.428 -13.578 1.861 1 98.81 105 HIS A CA 1
ATOM 794 C C . HIS A 1 105 ? 1.751 -14.047 0.576 1 98.81 105 HIS A C 1
ATOM 796 O O . HIS A 1 105 ? 2.393 -14.656 -0.282 1 98.81 105 HIS A O 1
ATOM 802 N N . TYR A 1 106 ? 0.51 -13.773 0.441 1 98.94 106 TYR A N 1
ATOM 803 C CA . TYR A 1 106 ? -0.312 -14.234 -0.674 1 98.94 106 TYR A CA 1
ATOM 804 C C . TYR A 1 106 ? -1.046 -13.062 -1.324 1 98.94 106 TYR A C 1
ATOM 806 O O . TYR A 1 106 ? -1.75 -12.312 -0.647 1 98.94 106 TYR A O 1
ATOM 814 N N . TYR A 1 107 ? -0.903 -12.906 -2.619 1 98.94 107 TYR A N 1
ATOM 815 C CA . TYR A 1 107 ? -1.546 -11.852 -3.396 1 98.94 107 TYR A CA 1
ATOM 816 C C . TYR A 1 107 ? -2.369 -12.438 -4.535 1 98.94 107 TYR A C 1
ATOM 818 O O . TYR A 1 107 ? -1.948 -13.406 -5.18 1 98.94 107 TYR A O 1
ATOM 826 N N . ILE A 1 108 ? -3.514 -11.844 -4.777 1 98.94 108 ILE A N 1
ATOM 827 C CA . ILE A 1 108 ? -4.324 -12.242 -5.926 1 98.94 108 ILE A CA 1
ATOM 828 C C . ILE A 1 108 ? -4.848 -11 -6.641 1 98.94 108 ILE A C 1
ATOM 830 O O . ILE A 1 108 ? -4.84 -9.898 -6.082 1 98.94 108 ILE A O 1
ATOM 834 N N . CYS A 1 109 ? -5.242 -11.117 -7.883 1 98.94 109 CYS A N 1
ATOM 835 C CA . CYS A 1 109 ? -6.195 -10.18 -8.461 1 98.94 109 CYS A CA 1
ATOM 836 C C . CYS A 1 109 ? -7.629 -10.57 -8.117 1 98.94 109 CYS A C 1
ATOM 838 O O . CYS A 1 109 ? -8.062 -11.68 -8.445 1 98.94 109 CYS A O 1
ATOM 840 N N . SER A 1 110 ? -8.359 -9.727 -7.535 1 98.69 110 SER A N 1
ATOM 841 C CA . SER A 1 110 ? -9.68 -10.07 -7.016 1 98.69 110 SER A CA 1
ATOM 842 C C . SER A 1 110 ? -10.766 -9.867 -8.07 1 98.69 110 SER A C 1
ATOM 844 O O . SER A 1 110 ? -11.938 -10.156 -7.828 1 98.69 110 SER A O 1
ATOM 846 N N . LEU A 1 111 ? -10.375 -9.289 -9.227 1 98.44 111 LEU A N 1
ATOM 847 C CA . LEU A 1 111 ? -11.375 -9.227 -10.289 1 98.44 111 LEU A CA 1
ATOM 848 C C . LEU A 1 111 ? -11.852 -10.625 -10.672 1 98.44 111 LEU A C 1
ATOM 850 O O . LEU A 1 111 ? -11.055 -11.562 -10.719 1 98.44 111 LEU A O 1
ATOM 854 N N . GLU A 1 112 ? -13.125 -10.688 -10.977 1 97.88 112 GLU A N 1
ATOM 855 C CA . GLU A 1 112 ? -13.781 -11.977 -11.188 1 97.88 112 GLU A CA 1
ATOM 856 C C . GLU A 1 112 ? -13.031 -12.82 -12.219 1 97.88 112 GLU A C 1
ATOM 858 O O . GLU A 1 112 ? -12.734 -12.344 -13.312 1 97.88 112 GLU A O 1
ATOM 863 N N . GLY A 1 113 ? -12.633 -14.055 -11.781 1 98.44 113 GLY A N 1
ATOM 864 C CA . GLY A 1 113 ? -12.055 -15.039 -12.68 1 98.44 113 GLY A CA 1
ATOM 865 C C . GLY A 1 113 ? -10.547 -14.945 -12.781 1 98.44 113 GLY A C 1
ATOM 866 O O . GLY A 1 113 ? -9.883 -15.898 -13.18 1 98.44 113 GLY A O 1
ATOM 867 N N . HIS A 1 114 ? -9.938 -13.812 -12.422 1 98.94 114 HIS A N 1
ATOM 868 C CA . HIS A 1 114 ? -8.516 -13.586 -12.68 1 98.94 114 HIS A CA 1
ATOM 869 C C . HIS A 1 114 ? -7.648 -14.516 -11.844 1 98.94 114 HIS A C 1
ATOM 871 O O . HIS A 1 114 ? -6.711 -15.125 -12.352 1 98.94 114 HIS A O 1
ATOM 877 N N . CYS A 1 115 ? -7.988 -14.609 -10.633 1 98.88 115 CYS A N 1
ATOM 878 C CA . CYS A 1 115 ? -7.254 -15.508 -9.742 1 98.88 115 CYS A CA 1
ATOM 879 C C . CYS A 1 115 ? -7.387 -16.953 -10.203 1 98.88 115 CYS A C 1
ATOM 881 O O . CYS A 1 115 ? -6.418 -17.719 -10.156 1 98.88 115 CYS A O 1
ATOM 883 N N . MET A 1 116 ? -8.578 -17.297 -10.609 1 98.81 116 MET A N 1
ATOM 884 C CA . MET A 1 116 ? -8.828 -18.672 -11.078 1 98.81 116 MET A CA 1
ATOM 885 C C . MET A 1 116 ? -7.988 -18.984 -12.312 1 98.81 116 MET A C 1
ATOM 887 O O . MET A 1 116 ? -7.703 -20.141 -12.594 1 98.81 116 MET A O 1
ATOM 891 N N . PHE A 1 117 ? -7.617 -17.984 -13.023 1 98.75 117 PHE A N 1
ATOM 892 C CA . PHE A 1 117 ? -6.746 -18.141 -14.18 1 98.75 117 PHE A CA 1
ATOM 893 C C . PHE A 1 117 ? -5.301 -17.812 -13.82 1 98.75 117 PHE A C 1
ATOM 895 O O . PHE A 1 117 ? -4.551 -17.297 -14.656 1 98.75 117 PHE A O 1
ATOM 902 N N . HIS A 1 118 ? -4.918 -17.938 -12.555 1 98.81 118 HIS A N 1
ATOM 903 C CA . HIS A 1 118 ? -3.57 -18.047 -12.016 1 98.81 118 HIS A CA 1
ATOM 904 C C . HIS A 1 118 ? -2.906 -16.672 -11.906 1 98.81 118 HIS A C 1
ATOM 906 O O . HIS A 1 118 ? -1.677 -16.578 -11.922 1 98.81 118 HIS A O 1
ATOM 912 N N . GLN A 1 119 ? -3.723 -15.641 -11.883 1 98.94 119 GLN A N 1
ATOM 913 C CA . GLN A 1 119 ? -3.146 -14.359 -11.492 1 98.94 119 GLN A CA 1
ATOM 914 C C . GLN A 1 119 ? -3.061 -14.234 -9.977 1 98.94 119 GLN A C 1
ATOM 916 O O . GLN A 1 119 ? -3.832 -13.484 -9.359 1 98.94 119 GLN A O 1
ATOM 921 N N . LYS A 1 120 ? -2.143 -14.891 -9.438 1 98.94 120 LYS A N 1
ATOM 922 C CA . LYS A 1 120 ? -1.912 -14.977 -8 1 98.94 120 LYS A CA 1
ATOM 923 C C . LYS A 1 120 ? -0.446 -15.266 -7.691 1 98.94 120 LYS A C 1
ATOM 925 O O . LYS A 1 120 ? 0.247 -15.898 -8.492 1 98.94 120 LYS A O 1
ATOM 930 N N . LEU A 1 121 ? 0.046 -14.82 -6.605 1 99 121 LEU A N 1
ATOM 931 C CA . LEU A 1 121 ? 1.447 -14.859 -6.199 1 99 121 LEU A CA 1
ATOM 932 C C . LEU A 1 121 ? 1.575 -15.242 -4.73 1 99 121 LEU A C 1
ATOM 934 O O . LEU A 1 121 ? 0.91 -14.656 -3.871 1 99 121 LEU A O 1
ATOM 938 N N . ALA A 1 122 ? 2.312 -16.188 -4.422 1 98.94 122 ALA A N 1
ATOM 939 C CA . ALA A 1 122 ? 2.744 -16.547 -3.074 1 98.94 122 ALA A CA 1
ATOM 940 C C . ALA A 1 122 ? 4.254 -16.375 -2.918 1 98.94 122 ALA A C 1
ATOM 942 O O . ALA A 1 122 ? 5.027 -16.844 -3.76 1 98.94 122 ALA A O 1
ATOM 943 N N . ILE A 1 123 ? 4.617 -15.695 -1.938 1 98.94 123 ILE A N 1
ATOM 944 C CA . ILE A 1 123 ? 6.043 -15.555 -1.665 1 98.94 123 ILE A CA 1
ATOM 945 C C . ILE A 1 123 ? 6.324 -15.875 -0.198 1 98.94 123 ILE A C 1
ATOM 947 O O . ILE A 1 123 ? 5.41 -15.867 0.63 1 98.94 123 ILE A O 1
ATOM 951 N N . ASN A 1 124 ? 7.562 -16.141 0.132 1 98.81 124 ASN A N 1
ATOM 952 C CA . ASN A 1 124 ? 8.078 -16.234 1.491 1 98.81 124 ASN A CA 1
ATOM 953 C C . ASN A 1 124 ? 9.141 -15.172 1.77 1 98.81 124 ASN A C 1
ATOM 955 O O . ASN A 1 124 ? 10.148 -15.102 1.072 1 98.81 124 ASN A O 1
ATOM 959 N N . VAL A 1 125 ? 8.859 -14.336 2.746 1 98.38 125 VAL A N 1
ATOM 960 C CA . VAL A 1 125 ? 9.75 -13.234 3.113 1 98.38 125 VAL A CA 1
ATOM 961 C C . VAL A 1 125 ? 10.594 -13.633 4.32 1 98.38 125 VAL A C 1
ATOM 963 O O . VAL A 1 125 ? 10.078 -14.188 5.293 1 98.38 125 VAL A O 1
ATOM 966 N N . VAL A 1 126 ? 11.852 -13.32 4.223 1 97.94 126 VAL A N 1
ATOM 967 C CA . VAL A 1 126 ? 12.734 -13.672 5.336 1 97.94 126 VAL A CA 1
ATOM 968 C C . VAL A 1 126 ? 13.375 -12.406 5.902 1 97.94 126 VAL A C 1
ATOM 970 O O . VAL A 1 126 ? 13.359 -11.352 5.262 1 97.94 126 VAL A O 1
ATOM 973 N N . MET A 1 127 ? 13.828 -12.492 7.223 1 95.31 127 MET A N 1
ATOM 974 C CA . MET A 1 127 ? 14.609 -11.406 7.809 1 95.31 127 MET A CA 1
ATOM 975 C C . MET A 1 127 ? 16.016 -11.359 7.215 1 95.31 127 MET A C 1
ATOM 977 O O . MET A 1 127 ? 16.562 -12.398 6.832 1 95.31 127 MET A O 1
ATOM 981 N N . ASN A 1 128 ? 16.469 -10.148 7.129 1 84.88 128 ASN A N 1
ATOM 982 C CA . ASN A 1 128 ? 17.859 -10.055 6.699 1 84.88 128 ASN A CA 1
ATOM 983 C C . ASN A 1 128 ? 18.781 -10.82 7.641 1 84.88 128 ASN A C 1
ATOM 985 O O . ASN A 1 128 ? 18.703 -10.68 8.859 1 84.88 128 ASN A O 1
ATOM 989 N N . SER A 1 129 ? 19.391 -11.961 7.215 1 71.5 129 SER A N 1
ATOM 990 C CA . SER A 1 129 ? 20.312 -12.711 8.055 1 71.5 129 SER A CA 1
ATOM 991 C C . SER A 1 129 ? 21.516 -11.867 8.438 1 71.5 129 SER A C 1
ATOM 993 O O . SER A 1 129 ? 22.328 -12.281 9.273 1 71.5 129 SER A O 1
ATOM 995 N N . SER A 1 130 ? 21.859 -10.852 7.73 1 53.28 130 SER A N 1
ATOM 996 C CA . SER A 1 130 ? 23.156 -10.297 8.078 1 53.28 130 SER A CA 1
ATOM 997 C C . SER A 1 130 ? 23.156 -9.695 9.477 1 53.28 130 SER A C 1
ATOM 999 O O . SER A 1 130 ? 24.188 -9.227 9.969 1 53.28 130 SER A O 1
ATOM 1001 N N . LEU A 1 131 ? 21.953 -9.492 10.219 1 40.06 131 LEU A N 1
ATOM 1002 C CA . LEU A 1 131 ? 22.328 -8.977 11.523 1 40.06 131 LEU A CA 1
ATOM 1003 C C . LEU A 1 131 ? 22.891 -10.086 12.406 1 40.06 131 LEU A C 1
ATOM 1005 O O . LEU A 1 131 ? 22.453 -11.234 12.312 1 40.06 131 LEU A O 1
ATOM 1009 N N . MET B 1 1 ? 73.438 19.609 -19.891 1 35.31 1 MET B N 1
ATOM 1010 C CA . MET B 1 1 ? 72.188 20.359 -19.719 1 35.31 1 MET B CA 1
ATOM 1011 C C . MET B 1 1 ? 71 19.484 -19.922 1 35.31 1 MET B C 1
ATOM 1013 O O . MET B 1 1 ? 70.562 19.266 -21.047 1 35.31 1 MET B O 1
ATOM 1017 N N . ASN B 1 2 ? 70.875 18.281 -19.141 1 36.88 2 ASN B N 1
ATOM 1018 C CA . ASN B 1 2 ? 69.812 17.297 -19.156 1 36.88 2 ASN B CA 1
ATOM 1019 C C . ASN B 1 2 ? 68.5 17.906 -18.719 1 36.88 2 ASN B C 1
ATOM 1021 O O . ASN B 1 2 ? 68.438 18.594 -17.703 1 36.88 2 ASN B O 1
ATOM 1025 N N . ALA B 1 3 ? 67.562 18.156 -19.719 1 38.97 3 ALA B N 1
ATOM 1026 C CA . ALA B 1 3 ? 66.125 18.594 -19.672 1 38.97 3 ALA B CA 1
ATOM 1027 C C . ALA B 1 3 ? 65.312 17.688 -18.75 1 38.97 3 ALA B C 1
ATOM 1029 O O . ALA B 1 3 ? 65.25 16.469 -18.969 1 38.97 3 ALA B O 1
ATOM 1030 N N . PHE B 1 4 ? 65.375 17.906 -17.328 1 43.09 4 PHE B N 1
ATOM 1031 C CA . PHE B 1 4 ? 64.438 17.234 -16.406 1 43.09 4 PHE B CA 1
ATOM 1032 C C . PHE B 1 4 ? 63 17.359 -16.922 1 43.09 4 PHE B C 1
ATOM 1034 O O . PHE B 1 4 ? 62.5 18.469 -17.188 1 43.09 4 PHE B O 1
ATOM 1041 N N . ASN B 1 5 ? 62.5 16.422 -17.797 1 46.12 5 ASN B N 1
ATOM 1042 C CA . ASN B 1 5 ? 61.094 16.281 -18.203 1 46.12 5 ASN B CA 1
ATOM 1043 C C . ASN B 1 5 ? 60.188 16.219 -16.984 1 46.12 5 ASN B C 1
ATOM 1045 O O . ASN B 1 5 ? 60.312 15.344 -16.141 1 46.12 5 ASN B O 1
ATOM 1049 N N . PHE B 1 6 ? 59.812 17.391 -16.359 1 46.84 6 PHE B N 1
ATOM 1050 C CA . PHE B 1 6 ? 58.75 17.516 -15.359 1 46.84 6 PHE B CA 1
ATOM 1051 C C . PHE B 1 6 ? 57.5 16.812 -15.828 1 46.84 6 PHE B C 1
ATOM 1053 O O . PHE B 1 6 ? 56.844 17.266 -16.766 1 46.84 6 PHE B O 1
ATOM 1060 N N . ASN B 1 7 ? 57.531 15.5 -15.93 1 49.03 7 ASN B N 1
ATOM 1061 C CA . ASN B 1 7 ? 56.281 14.781 -16.156 1 49.03 7 ASN B CA 1
ATOM 1062 C C . ASN B 1 7 ? 55.219 15.164 -15.133 1 49.03 7 ASN B C 1
ATOM 1064 O O . ASN B 1 7 ? 55.406 14.961 -13.938 1 49.03 7 ASN B O 1
ATOM 1068 N N . MET B 1 8 ? 54.438 16.266 -15.328 1 45.34 8 MET B N 1
ATOM 1069 C CA . MET B 1 8 ? 53.281 16.688 -14.547 1 45.34 8 MET B CA 1
ATOM 1070 C C . MET B 1 8 ? 52.281 15.555 -14.375 1 45.34 8 MET B C 1
ATOM 1072 O O . MET B 1 8 ? 51.781 14.992 -15.352 1 45.34 8 MET B O 1
ATOM 1076 N N . VAL B 1 9 ? 52.344 14.719 -13.359 1 48.91 9 VAL B N 1
ATOM 1077 C CA . VAL B 1 9 ? 51.312 13.75 -12.961 1 48.91 9 VAL B CA 1
ATOM 1078 C C . VAL B 1 9 ? 50 14.461 -12.727 1 48.91 9 VAL B C 1
ATOM 1080 O O . VAL B 1 9 ? 49.906 15.344 -11.867 1 48.91 9 VAL B O 1
ATOM 1083 N N . VAL B 1 10 ? 49.156 14.633 -13.742 1 46.62 10 VAL B N 1
ATOM 1084 C CA . VAL B 1 10 ? 47.75 15.094 -13.672 1 46.62 10 VAL B CA 1
ATOM 1085 C C . VAL B 1 10 ? 46.938 14.172 -12.773 1 46.62 10 VAL B C 1
ATOM 1087 O O . VAL B 1 10 ? 46.812 12.977 -13.062 1 46.62 10 VAL B O 1
ATOM 1090 N N . LEU B 1 11 ? 47 14.375 -11.438 1 45.19 11 LEU B N 1
ATOM 1091 C CA . LEU B 1 11 ? 46.062 13.734 -10.531 1 45.19 11 LEU B CA 1
ATOM 1092 C C . LEU B 1 11 ? 44.625 14.023 -10.961 1 45.19 11 LEU B C 1
ATOM 1094 O O . LEU B 1 11 ? 44.188 15.18 -11 1 45.19 11 LEU B O 1
ATOM 1098 N N . MET B 1 12 ? 44.031 13.266 -11.867 1 41.97 12 M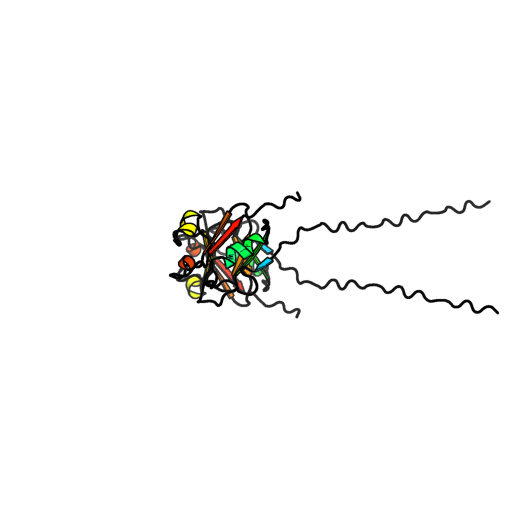ET B N 1
ATOM 1099 C CA . MET B 1 12 ? 42.594 13.359 -12.211 1 41.97 12 MET B CA 1
ATOM 1100 C C . MET B 1 12 ? 41.719 13.227 -10.977 1 41.97 12 MET B C 1
ATOM 1102 O O . MET B 1 12 ? 41.75 12.195 -10.297 1 41.97 12 MET B O 1
ATOM 1106 N N . ALA B 1 13 ? 41.438 14.281 -10.242 1 40.69 13 ALA B N 1
ATOM 1107 C CA . ALA B 1 13 ? 40.438 14.305 -9.188 1 40.69 13 ALA B CA 1
ATOM 1108 C C . ALA B 1 13 ? 39.125 13.711 -9.672 1 40.69 13 ALA B C 1
ATOM 1110 O O . ALA B 1 13 ? 38.531 14.219 -10.625 1 40.69 13 ALA B O 1
ATOM 1111 N N . MET B 1 14 ? 38.938 12.414 -9.602 1 40.84 14 MET B N 1
ATOM 1112 C CA . MET B 1 14 ? 37.625 11.828 -9.805 1 40.84 14 MET B CA 1
ATOM 1113 C C . MET B 1 14 ? 36.562 12.578 -9.008 1 40.84 14 MET B C 1
ATOM 1115 O O . MET B 1 14 ? 36.625 12.633 -7.777 1 40.84 14 MET B O 1
ATOM 1119 N N . VAL B 1 15 ? 36.062 13.75 -9.398 1 43.78 15 VAL B N 1
ATOM 1120 C CA . VAL B 1 15 ? 34.875 14.359 -8.812 1 43.78 15 VAL B CA 1
ATOM 1121 C C . VAL B 1 15 ? 33.781 13.328 -8.711 1 43.78 15 VAL B C 1
ATOM 1123 O O . VAL B 1 15 ? 33.312 12.797 -9.727 1 43.78 15 VAL B O 1
ATOM 1126 N N . ALA B 1 16 ? 33.75 12.508 -7.742 1 40 16 ALA B N 1
ATOM 1127 C CA . ALA B 1 16 ? 32.562 11.727 -7.434 1 40 16 ALA B CA 1
ATOM 1128 C C . ALA B 1 16 ? 31.297 12.609 -7.48 1 40 16 ALA B C 1
ATOM 1130 O O . ALA B 1 16 ? 31.141 13.508 -6.656 1 40 16 ALA B O 1
ATOM 1131 N N . SER B 1 17 ? 30.781 12.969 -8.625 1 38.22 17 SER B N 1
ATOM 1132 C CA . SER B 1 17 ? 29.469 13.594 -8.641 1 38.22 17 SER B CA 1
ATOM 1133 C C . SER B 1 17 ? 28.5 12.875 -7.699 1 38.22 17 SER B C 1
ATOM 1135 O O . SER B 1 17 ? 28.25 11.68 -7.855 1 38.22 17 SER B O 1
ATOM 1137 N N . VAL B 1 18 ? 28.5 13.141 -6.461 1 39.12 18 VAL B N 1
ATOM 1138 C CA . VAL B 1 18 ? 27.375 12.695 -5.633 1 39.12 18 VAL B CA 1
ATOM 1139 C C . VAL B 1 18 ? 26.062 12.977 -6.355 1 39.12 18 VAL B C 1
ATOM 1141 O O . VAL B 1 18 ? 25.719 14.133 -6.594 1 39.12 18 VAL B O 1
ATOM 1144 N N . ALA B 1 19 ? 25.688 12.297 -7.418 1 38.97 19 ALA B N 1
ATOM 1145 C CA . ALA B 1 19 ? 24.297 12.422 -7.867 1 38.97 19 ALA B CA 1
ATOM 1146 C C . ALA B 1 19 ? 23.375 12.781 -6.707 1 38.97 19 ALA B C 1
ATOM 1148 O O . ALA B 1 19 ? 23.422 12.156 -5.648 1 38.97 19 ALA B O 1
ATOM 1149 N N . PHE B 1 20 ? 23.062 13.984 -6.449 1 38.34 20 PHE B N 1
ATOM 1150 C CA . PHE B 1 20 ? 22 14.422 -5.559 1 38.34 20 PHE B CA 1
ATOM 1151 C C . PHE B 1 20 ? 20.797 13.5 -5.668 1 38.34 20 PHE B C 1
ATOM 1153 O O . PHE B 1 20 ? 19.953 13.664 -6.555 1 38.34 20 PHE B O 1
ATOM 1160 N N . CYS B 1 21 ? 20.812 12.211 -5.648 1 44.22 21 CYS B N 1
ATOM 1161 C CA . CYS B 1 21 ? 19.672 11.312 -5.617 1 44.22 21 CYS B CA 1
ATOM 1162 C C . CYS B 1 21 ? 18.594 11.852 -4.68 1 44.22 21 CYS B C 1
ATOM 1164 O O . CYS B 1 21 ? 18.828 12.016 -3.482 1 44.22 21 CYS B O 1
ATOM 1166 N N . SER B 1 22 ? 17.891 12.875 -5.02 1 51 22 SER B N 1
ATOM 1167 C CA . SER B 1 22 ? 16.766 13.328 -4.223 1 51 22 SER B CA 1
ATOM 1168 C C . SER B 1 22 ? 16.188 12.195 -3.387 1 51 22 SER B C 1
ATOM 1170 O O . SER B 1 22 ? 15.758 11.172 -3.928 1 51 22 SER B O 1
ATOM 1172 N N . SER B 1 23 ? 16.719 11.922 -2.207 1 67.06 23 SER B N 1
ATOM 1173 C CA . SER B 1 23 ? 16.422 10.836 -1.279 1 67.06 23 SER B CA 1
ATOM 1174 C C . SER B 1 23 ? 14.945 10.805 -0.92 1 67.06 23 SER B C 1
ATOM 1176 O O . SER B 1 23 ? 14.383 11.82 -0.51 1 67.06 23 SER B O 1
ATOM 1178 N N . ALA B 1 24 ? 14.227 9.938 -1.479 1 84.5 24 ALA B N 1
ATOM 1179 C CA . ALA B 1 24 ? 12.859 9.641 -1.042 1 84.5 24 ALA B CA 1
ATOM 1180 C C . ALA B 1 24 ? 12.727 9.797 0.47 1 84.5 24 ALA B C 1
ATOM 1182 O O . ALA B 1 24 ? 13.539 9.273 1.231 1 84.5 24 ALA B O 1
ATOM 1183 N N . THR B 1 25 ? 11.859 10.789 0.876 1 93.19 25 THR B N 1
ATOM 1184 C CA . THR B 1 25 ? 11.578 11.008 2.291 1 93.19 25 THR B CA 1
ATOM 1185 C C . THR B 1 25 ? 10.484 10.07 2.785 1 93.19 25 THR B C 1
ATOM 1187 O O . THR B 1 25 ? 9.484 9.859 2.094 1 93.19 25 THR B O 1
ATOM 1190 N N . GLN B 1 26 ? 10.68 9.484 3.902 1 94.31 26 GLN B N 1
ATOM 1191 C CA . GLN B 1 26 ? 9.633 8.766 4.621 1 94.31 26 GLN B CA 1
ATOM 1192 C C . GLN B 1 26 ? 8.938 9.672 5.633 1 94.31 26 GLN B C 1
ATOM 1194 O O . GLN B 1 26 ? 9.578 10.18 6.559 1 94.31 26 GLN B O 1
ATOM 1199 N N . HIS B 1 27 ? 7.691 9.945 5.488 1 98.31 27 HIS B N 1
ATOM 1200 C CA . HIS B 1 27 ? 6.879 10.758 6.391 1 98.31 27 HIS B CA 1
ATOM 1201 C C . HIS B 1 27 ? 6.031 9.875 7.301 1 98.31 27 HIS B C 1
ATOM 1203 O O . HIS B 1 27 ? 5.117 9.188 6.836 1 98.31 27 HIS B O 1
ATOM 1209 N N . THR B 1 28 ? 6.305 9.938 8.602 1 98.69 28 THR B N 1
ATOM 1210 C CA . THR B 1 28 ? 5.398 9.273 9.531 1 98.69 28 THR B CA 1
ATOM 1211 C C . THR B 1 28 ? 4.207 10.164 9.859 1 98.69 28 THR B C 1
ATOM 1213 O O . THR B 1 28 ? 4.363 11.211 10.492 1 98.69 28 THR B O 1
ATOM 1216 N N . VAL B 1 29 ? 3.061 9.758 9.469 1 98.94 29 VAL B N 1
ATOM 1217 C CA . VAL B 1 29 ? 1.847 10.555 9.594 1 98.94 29 VAL B CA 1
ATOM 1218 C C . VAL B 1 29 ? 1.537 10.797 11.07 1 98.94 29 VAL B C 1
ATOM 1220 O O . VAL B 1 29 ? 1.433 9.844 11.852 1 98.94 29 VAL B O 1
ATOM 1223 N N . GLY B 1 30 ? 1.391 12.062 11.453 1 98.81 30 GLY B N 1
ATOM 1224 C CA . GLY B 1 30 ? 1.087 12.43 12.82 1 98.81 30 GLY B CA 1
ATOM 1225 C C . GLY B 1 30 ? 2.299 12.383 13.734 1 98.81 30 GLY B C 1
ATOM 1226 O O . GLY B 1 30 ? 2.193 12.656 14.93 1 98.81 30 GLY B O 1
ATOM 1227 N N . ASP B 1 31 ? 3.439 11.938 13.203 1 98.5 31 ASP B N 1
ATOM 1228 C CA . ASP B 1 31 ? 4.684 11.82 13.953 1 98.5 31 ASP B CA 1
ATOM 1229 C C . ASP B 1 31 ? 4.488 10.969 15.211 1 98.5 31 ASP B C 1
ATOM 1231 O O . ASP B 1 31 ? 4.039 9.828 15.125 1 98.5 31 ASP B O 1
ATOM 1235 N N . ALA B 1 32 ? 4.766 11.508 16.359 1 98.12 32 ALA B N 1
ATOM 1236 C CA . ALA B 1 32 ? 4.727 10.734 17.609 1 98.12 32 ALA B CA 1
ATOM 1237 C C . ALA B 1 32 ? 3.299 10.297 17.938 1 98.12 32 ALA B C 1
ATOM 1239 O O . ALA B 1 32 ? 3.092 9.289 18.609 1 98.12 32 ALA B O 1
ATOM 1240 N N . PHE B 1 33 ? 2.289 11.008 17.484 1 98.56 33 PHE B N 1
ATOM 1241 C CA . PHE B 1 33 ? 0.903 10.656 17.781 1 98.56 33 PHE B CA 1
ATOM 1242 C C . PHE B 1 33 ? 0.47 9.445 16.969 1 98.56 33 PHE B C 1
ATOM 1244 O O . PHE B 1 33 ? -0.355 8.648 17.422 1 98.56 33 PHE B O 1
ATOM 1251 N N . GLY B 1 34 ? 0.971 9.375 15.734 1 98.81 34 GLY B N 1
ATOM 1252 C CA . GLY B 1 34 ? 0.594 8.297 14.844 1 98.81 34 GLY B CA 1
ATOM 1253 C C . GLY B 1 34 ? -0.76 8.5 14.195 1 98.81 34 GLY B C 1
ATOM 1254 O O . GLY B 1 34 ? -1.267 9.625 14.148 1 98.81 34 GLY B O 1
ATOM 1255 N N . TRP B 1 35 ? -1.28 7.508 13.617 1 98.94 35 TRP B N 1
ATOM 1256 C CA . TRP B 1 35 ? -2.586 7.473 12.969 1 98.94 35 TRP B CA 1
ATOM 1257 C C . TRP B 1 35 ? -3.674 7.055 13.945 1 98.94 35 TRP B C 1
ATOM 1259 O O . TRP B 1 35 ? -3.93 5.863 14.133 1 98.94 35 TRP B O 1
ATOM 1269 N N . VAL B 1 36 ? -4.305 7.996 14.508 1 98.94 36 VAL B N 1
ATOM 1270 C CA . VAL B 1 36 ? -5.273 7.824 15.586 1 98.94 36 VAL B CA 1
ATOM 1271 C C . VAL B 1 36 ? -6.469 8.75 15.359 1 98.94 36 VAL B C 1
ATOM 1273 O O . VAL B 1 36 ? -6.418 9.641 14.508 1 98.94 36 VAL B O 1
ATOM 1276 N N . ILE B 1 37 ? -7.539 8.438 16.094 1 98.88 37 ILE B N 1
ATOM 1277 C CA . ILE B 1 37 ? -8.539 9.484 16.234 1 98.88 37 ILE B CA 1
ATOM 1278 C C . ILE B 1 37 ? -7.957 10.648 17.031 1 98.88 37 ILE B C 1
ATOM 1280 O O . ILE B 1 37 ? -7.633 10.5 18.219 1 98.88 37 ILE B O 1
ATOM 1284 N N . PRO B 1 38 ? -7.895 11.805 16.453 1 98.81 38 PRO B N 1
ATOM 1285 C CA . PRO B 1 38 ? -7.164 12.867 17.156 1 98.81 38 PRO B CA 1
ATOM 1286 C C . PRO B 1 38 ? -7.996 13.539 18.25 1 98.81 38 PRO B C 1
ATOM 1288 O O . PRO B 1 38 ? -9.203 13.711 18.094 1 98.81 38 PRO B O 1
ATOM 1291 N N . SER B 1 39 ? -7.258 13.891 19.281 1 98.25 39 SER B N 1
ATOM 1292 C CA . SER B 1 39 ? -7.895 14.703 20.312 1 98.25 39 SER B CA 1
ATOM 1293 C C . SER B 1 39 ? -8.102 16.141 19.844 1 98.25 39 SER B C 1
ATOM 1295 O O . SER B 1 39 ? -9.062 16.797 20.25 1 98.25 39 SER B O 1
ATOM 1297 N N . ASN B 1 40 ? -7.137 16.609 19.062 1 98.19 40 ASN B N 1
ATOM 1298 C CA . ASN B 1 40 ? -7.211 17.891 18.359 1 98.19 40 ASN B CA 1
ATOM 1299 C C . ASN B 1 40 ? -7.586 17.703 16.891 1 98.19 40 ASN B C 1
ATOM 1301 O O . ASN B 1 40 ? -6.832 17.094 16.141 1 98.19 40 ASN B O 1
ATOM 1305 N N . PRO B 1 41 ? -8.734 18.266 16.438 1 98.06 41 PRO B N 1
ATOM 1306 C CA . PRO B 1 41 ? -9.188 18.031 15.062 1 98.06 41 PRO B CA 1
ATOM 1307 C C . PRO B 1 41 ? -8.203 18.547 14.023 1 98.06 41 PRO B C 1
ATOM 1309 O O . PRO B 1 41 ? -8.297 18.188 12.844 1 98.06 41 PRO B O 1
ATOM 1312 N N . ASN B 1 42 ? -7.23 19.359 14.383 1 98.62 42 ASN B N 1
ATOM 1313 C CA . ASN B 1 42 ? -6.289 19.953 13.43 1 98.62 42 ASN B CA 1
ATOM 1314 C C . ASN B 1 42 ? -4.977 19.172 13.391 1 98.62 42 ASN B C 1
ATOM 1316 O O . 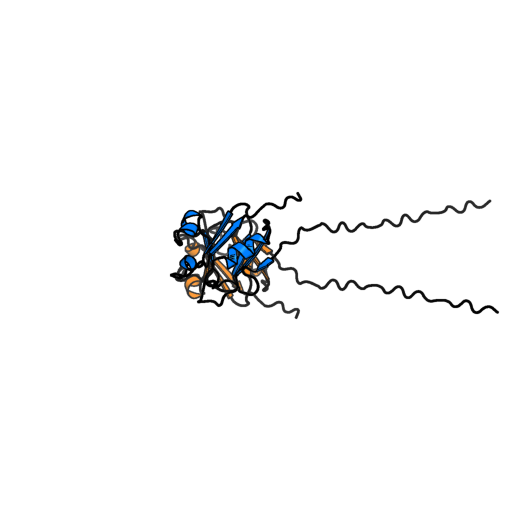ASN B 1 42 ? -4.023 19.578 12.727 1 98.62 42 ASN B O 1
ATOM 1320 N N . LEU B 1 43 ? -4.891 18.078 14.078 1 98.75 43 LEU B N 1
ATOM 1321 C CA . LEU B 1 43 ? -3.637 17.344 14.203 1 98.75 43 LEU B CA 1
ATOM 1322 C C . LEU B 1 43 ? -3.002 17.125 12.828 1 98.75 43 LEU B C 1
ATOM 1324 O O . LEU B 1 43 ? -1.848 17.484 12.609 1 98.75 43 LEU B O 1
ATOM 1328 N N . TYR B 1 44 ? -3.75 16.609 11.844 1 98.88 44 TYR B N 1
ATOM 1329 C CA . TYR B 1 44 ? -3.158 16.203 10.578 1 98.88 44 TYR B CA 1
ATOM 1330 C C . TYR B 1 44 ? -2.979 17.391 9.648 1 98.88 44 TYR B C 1
ATOM 1332 O O . TYR B 1 44 ? -2.031 17.438 8.859 1 98.88 44 TYR B O 1
ATOM 1340 N N . THR B 1 45 ? -3.9 18.359 9.695 1 98.69 45 THR B N 1
ATOM 1341 C CA . THR B 1 45 ? -3.682 19.562 8.898 1 98.69 45 THR B CA 1
ATOM 1342 C C . THR B 1 45 ? -2.418 20.281 9.344 1 98.69 45 THR B C 1
ATOM 1344 O O . THR B 1 45 ? -1.676 20.828 8.523 1 98.69 45 THR B O 1
ATOM 1347 N N . ASP B 1 46 ? -2.182 20.359 10.703 1 98.75 46 ASP B N 1
ATOM 1348 C CA . ASP B 1 46 ? -0.952 20.938 11.219 1 98.75 46 ASP B CA 1
ATOM 1349 C C . ASP B 1 46 ? 0.271 20.141 10.773 1 98.75 46 ASP B C 1
ATOM 1351 O O . ASP B 1 46 ? 1.291 20.719 10.391 1 98.75 46 ASP B O 1
ATOM 1355 N N . TRP B 1 47 ? 0.238 18.922 10.836 1 98.88 47 TRP B N 1
ATOM 1356 C CA . TRP B 1 47 ? 1.314 18.047 10.406 1 98.88 47 TRP B CA 1
ATOM 1357 C C . TRP B 1 47 ? 1.651 18.266 8.938 1 98.88 47 TRP B C 1
ATOM 1359 O O . TRP B 1 47 ? 2.826 18.359 8.57 1 98.88 47 TRP B O 1
ATOM 1369 N N . VAL B 1 48 ? 0.583 18.406 8.062 1 98.88 48 VAL B N 1
ATOM 1370 C CA . VAL B 1 48 ? 0.738 18.609 6.621 1 98.88 48 VAL B CA 1
ATOM 1371 C C . VAL B 1 48 ? 1.408 19.953 6.352 1 98.88 48 VAL B C 1
ATOM 1373 O O . VAL B 1 48 ? 2.256 20.062 5.461 1 98.88 48 VAL B O 1
ATOM 1376 N N . SER B 1 49 ? 1.071 20.875 7.16 1 98.56 49 SER B N 1
ATOM 1377 C CA . SER B 1 49 ? 1.495 22.25 6.891 1 98.56 49 SER B CA 1
ATOM 1378 C C . SER B 1 49 ? 3.008 22.406 7.027 1 98.56 49 SER B C 1
ATOM 1380 O O . SER B 1 49 ? 3.584 23.391 6.562 1 98.56 49 SER B O 1
ATOM 1382 N N . GLN B 1 50 ? 3.752 21.422 7.551 1 97.75 50 GLN B N 1
ATOM 1383 C CA . GLN B 1 50 ? 5.184 21.516 7.812 1 97.75 50 GLN B CA 1
ATOM 1384 C C . GLN B 1 50 ? 5.977 20.656 6.824 1 97.75 50 GLN B C 1
ATOM 1386 O O . GLN B 1 50 ? 7.176 20.438 7.008 1 97.75 50 GLN B O 1
ATOM 1391 N N . ARG B 1 51 ? 5.266 20.312 5.789 1 97.75 51 ARG B N 1
ATOM 1392 C CA . ARG B 1 51 ? 5.906 19.312 4.953 1 97.75 51 ARG B CA 1
ATOM 1393 C C . ARG B 1 51 ? 5.602 19.547 3.477 1 97.75 51 ARG B C 1
ATOM 1395 O O . ARG B 1 51 ? 4.566 20.125 3.137 1 97.75 51 ARG B O 1
ATOM 1402 N N . MET B 1 52 ? 6.574 19.125 2.656 1 97.69 52 MET B N 1
ATOM 1403 C CA . MET B 1 52 ? 6.375 18.938 1.222 1 97.69 52 MET B CA 1
ATOM 1404 C C . MET B 1 52 ? 6.375 17.453 0.863 1 97.69 52 MET B C 1
ATOM 1406 O O . MET B 1 52 ? 7.18 16.688 1.393 1 97.69 52 MET B O 1
ATOM 1410 N N . PHE B 1 53 ? 5.5 17.156 0.138 1 98 53 PHE B N 1
ATOM 1411 C CA . PHE B 1 53 ? 5.395 15.789 -0.343 1 98 53 PHE B CA 1
ATOM 1412 C C . PHE B 1 53 ? 5.766 15.703 -1.819 1 98 53 PHE B C 1
ATOM 1414 O O . PHE B 1 53 ? 5.152 16.375 -2.656 1 98 53 PHE B O 1
ATOM 1421 N N . ILE B 1 54 ? 6.688 14.844 -2.092 1 97.19 54 ILE B N 1
ATOM 1422 C CA . ILE B 1 54 ? 7.23 14.734 -3.439 1 97.19 54 ILE B CA 1
ATOM 1423 C C . ILE B 1 54 ? 7.027 13.32 -3.965 1 97.19 54 ILE B C 1
ATOM 1425 O O . ILE B 1 54 ? 7.176 12.344 -3.221 1 97.19 54 ILE B O 1
ATOM 1429 N N . VAL B 1 55 ? 6.68 13.242 -5.234 1 95.88 55 VAL B N 1
ATOM 1430 C CA . VAL B 1 55 ? 6.609 11.914 -5.84 1 95.88 55 VAL B CA 1
ATOM 1431 C C . VAL B 1 55 ? 7.867 11.117 -5.484 1 95.88 55 VAL B C 1
ATOM 1433 O O . VAL B 1 55 ? 8.984 11.633 -5.586 1 95.88 55 VAL B O 1
ATOM 1436 N N . GLY B 1 56 ? 7.672 9.891 -5.055 1 92.12 56 GLY B N 1
ATOM 1437 C CA . GLY B 1 56 ? 8.781 9.062 -4.602 1 92.12 56 GLY B CA 1
ATOM 1438 C C . GLY B 1 56 ? 8.844 8.922 -3.094 1 92.12 56 GLY B C 1
ATOM 1439 O O . GLY B 1 56 ? 9.422 7.961 -2.576 1 92.12 56 GLY B O 1
ATOM 1440 N N . ASP B 1 57 ? 8.266 9.883 -2.359 1 95.38 57 ASP B N 1
ATOM 1441 C CA . ASP B 1 57 ? 8.188 9.797 -0.905 1 95.38 57 ASP B CA 1
ATOM 1442 C C . ASP B 1 57 ? 7.254 8.664 -0.476 1 95.38 57 ASP B C 1
ATOM 1444 O O . ASP B 1 57 ? 6.594 8.047 -1.313 1 95.38 57 ASP B O 1
ATOM 1448 N N . THR B 1 58 ? 7.367 8.383 0.812 1 96.31 58 THR B N 1
ATOM 1449 C CA . THR B 1 58 ? 6.465 7.402 1.4 1 96.31 58 THR B CA 1
ATOM 1450 C C . THR B 1 58 ? 5.777 7.973 2.639 1 96.31 58 THR B C 1
ATOM 1452 O O . THR B 1 58 ? 6.34 8.82 3.33 1 96.31 58 THR B O 1
ATOM 1455 N N . LEU B 1 59 ? 4.504 7.574 2.811 1 98.44 59 LEU B N 1
ATOM 1456 C CA . LEU B 1 59 ? 3.781 7.781 4.062 1 98.44 59 LEU B CA 1
ATOM 1457 C C . LEU B 1 59 ? 3.795 6.516 4.914 1 98.44 59 LEU B C 1
ATOM 1459 O O . LEU B 1 59 ? 3.586 5.414 4.398 1 98.44 59 LEU B O 1
ATOM 1463 N N . VAL B 1 60 ? 4.105 6.684 6.18 1 98.44 60 VAL B N 1
ATOM 1464 C CA . VAL B 1 60 ? 3.971 5.582 7.129 1 98.44 60 VAL B CA 1
ATOM 1465 C C . VAL B 1 60 ? 2.867 5.902 8.133 1 98.44 60 VAL B C 1
ATOM 1467 O O . VAL B 1 60 ? 2.924 6.926 8.828 1 98.44 60 VAL B O 1
ATOM 1470 N N . PHE B 1 61 ? 1.851 5.113 8.227 1 98.88 61 PHE B N 1
ATOM 1471 C CA . PHE B 1 61 ? 0.762 5.207 9.188 1 98.88 61 PHE B CA 1
ATOM 1472 C C . PHE B 1 61 ? 0.948 4.199 10.32 1 98.88 61 PHE B C 1
ATOM 1474 O O . PHE B 1 61 ? 0.783 2.996 10.117 1 98.88 61 PHE B O 1
ATOM 1481 N N . ASP B 1 62 ? 1.179 4.688 11.477 1 98.69 62 ASP B N 1
ATOM 1482 C CA . ASP B 1 62 ? 1.403 3.826 12.633 1 98.69 62 ASP B CA 1
ATOM 1483 C C . ASP B 1 62 ? 0.106 3.596 13.406 1 98.69 62 ASP B C 1
ATOM 1485 O O . ASP B 1 62 ? -0.486 4.543 13.93 1 98.69 62 ASP B O 1
ATOM 1489 N N . PHE B 1 63 ? -0.359 2.414 13.469 1 98.75 63 PHE B N 1
ATOM 1490 C CA . PHE B 1 63 ? -1.523 2.006 14.242 1 98.75 63 PHE B CA 1
ATOM 1491 C C . PHE B 1 63 ? -1.485 0.51 14.531 1 98.75 63 PHE B C 1
ATOM 1493 O O . PHE B 1 63 ? -0.891 -0.258 13.766 1 98.75 63 PHE B O 1
ATOM 1500 N N . PRO B 1 64 ? -2.082 0.015 15.633 1 97.62 64 PRO B N 1
ATOM 1501 C CA . PRO B 1 64 ? -2.229 -1.43 15.828 1 97.62 64 PRO B CA 1
ATOM 1502 C C . PRO B 1 64 ? -3.244 -2.051 14.867 1 97.62 64 PRO B C 1
ATOM 1504 O O . PRO B 1 64 ? -4.328 -1.496 14.672 1 97.62 64 PRO B O 1
ATOM 1507 N N . THR B 1 65 ? -2.834 -3.176 14.32 1 97 65 THR B N 1
ATOM 1508 C CA . THR B 1 65 ? -3.756 -3.92 13.469 1 97 65 THR B CA 1
ATOM 1509 C C . THR B 1 65 ? -5.074 -4.176 14.188 1 97 65 THR B C 1
ATOM 1511 O O . THR B 1 65 ? -5.082 -4.516 15.375 1 97 65 THR B O 1
ATOM 1514 N N . GLY B 1 66 ? -6.195 -3.914 13.438 1 97.31 66 GLY B N 1
ATOM 1515 C CA . GLY B 1 66 ? -7.512 -4.16 14.008 1 97.31 66 GLY B CA 1
ATOM 1516 C C . GLY B 1 66 ? -8.156 -2.916 14.586 1 97.31 66 GLY B C 1
ATOM 1517 O O . GLY B 1 66 ? -9.359 -2.896 14.836 1 97.31 66 GLY B O 1
ATOM 1518 N N . THR B 1 67 ? -7.398 -1.817 14.789 1 98.5 67 THR B N 1
ATOM 1519 C CA . THR B 1 67 ? -7.934 -0.629 15.438 1 98.5 67 THR B CA 1
ATOM 1520 C C . THR B 1 67 ? -8.273 0.446 14.406 1 98.5 67 THR B C 1
ATOM 1522 O O . THR B 1 67 ? -9.18 1.256 14.625 1 98.5 67 THR B O 1
ATOM 1525 N N . HIS B 1 68 ? -7.492 0.495 13.32 1 98.88 68 HIS B N 1
ATOM 1526 C CA . HIS B 1 68 ? -7.676 1.44 12.227 1 98.88 68 HIS B CA 1
ATOM 1527 C C . HIS B 1 68 ? -7.344 0.8 10.883 1 98.88 68 HIS B C 1
ATOM 1529 O O . HIS B 1 68 ? -6.965 -0.372 10.828 1 98.88 68 HIS B O 1
ATOM 1535 N N . ASP B 1 69 ? -7.547 1.479 9.844 1 98.81 69 ASP B N 1
ATOM 1536 C CA . ASP B 1 69 ? -7.031 1.197 8.508 1 98.81 69 ASP B CA 1
ATOM 1537 C C . ASP B 1 69 ? -6.625 2.484 7.793 1 98.81 69 ASP B C 1
ATOM 1539 O O . ASP B 1 69 ? -6.707 3.572 8.367 1 98.81 69 ASP B O 1
ATOM 1543 N N . VAL B 1 70 ? -5.988 2.387 6.672 1 98.94 70 VAL B N 1
ATOM 1544 C CA . VAL B 1 70 ? -5.738 3.496 5.758 1 98.94 70 VAL B CA 1
ATOM 1545 C C . VAL B 1 70 ? -6.461 3.25 4.434 1 98.94 70 VAL B C 1
ATOM 1547 O O . VAL B 1 70 ? -6.152 2.297 3.717 1 98.94 70 VAL B O 1
ATOM 1550 N N . THR B 1 71 ? -7.383 4.043 4.16 1 98.88 71 THR B N 1
ATOM 1551 C CA . THR B 1 71 ? -8.211 3.945 2.967 1 98.88 71 THR B CA 1
ATOM 1552 C C . THR B 1 71 ? -8.078 5.203 2.113 1 98.88 71 THR B C 1
ATOM 1554 O O . THR B 1 71 ? -8.344 6.312 2.584 1 98.88 71 THR B O 1
ATOM 1557 N N . GLU B 1 72 ? -7.664 5.035 0.9 1 98.81 72 GLU B N 1
ATOM 1558 C CA . GLU B 1 72 ? -7.586 6.168 -0.019 1 98.81 72 GLU B CA 1
ATOM 1559 C C . GLU B 1 72 ? -8.891 6.348 -0.789 1 98.81 72 GLU B C 1
ATOM 1561 O O . GLU B 1 72 ? -9.391 5.398 -1.396 1 98.81 72 GLU B O 1
ATOM 1566 N N . VAL B 1 73 ? -9.359 7.59 -0.774 1 98.81 73 VAL B N 1
ATOM 1567 C CA . VAL B 1 73 ? -10.688 7.84 -1.31 1 98.81 73 VAL B CA 1
ATOM 1568 C C . VAL B 1 73 ? -10.672 9.078 -2.201 1 98.81 73 VAL B C 1
ATOM 1570 O O . VAL B 1 73 ? -9.648 9.766 -2.293 1 98.81 73 VAL B O 1
ATOM 1573 N N . SER B 1 74 ? -11.797 9.281 -2.877 1 98.62 74 SER B N 1
ATOM 1574 C CA . SER B 1 74 ? -11.977 10.516 -3.643 1 98.62 74 SER B CA 1
ATOM 1575 C C . SER B 1 74 ? -12.102 11.719 -2.721 1 98.62 74 SER B C 1
ATOM 1577 O O . SER B 1 74 ? -12.359 11.57 -1.524 1 98.62 74 SER B O 1
ATOM 1579 N N . LYS B 1 75 ? -11.969 12.898 -3.305 1 98.81 75 LYS B N 1
ATOM 1580 C CA . LYS B 1 75 ? -12.164 14.133 -2.543 1 98.81 75 LYS B CA 1
ATOM 1581 C C . LYS B 1 75 ? -13.562 14.188 -1.942 1 98.81 75 LYS B C 1
ATOM 1583 O O . LYS B 1 75 ? -13.734 14.57 -0.78 1 98.81 75 LYS B O 1
ATOM 1588 N N . ASP B 1 76 ? -14.594 13.883 -2.721 1 98.81 76 ASP B N 1
ATOM 1589 C CA . ASP B 1 76 ? -15.977 13.906 -2.246 1 98.81 76 ASP B CA 1
ATOM 1590 C C . ASP B 1 76 ? -16.172 12.969 -1.062 1 98.81 76 ASP B C 1
ATOM 1592 O O . ASP B 1 76 ? -16.797 13.336 -0.064 1 98.81 76 ASP B O 1
ATOM 1596 N N . ASP B 1 77 ? -15.672 11.789 -1.145 1 98.88 77 ASP B N 1
ATOM 1597 C CA . ASP B 1 77 ? -15.766 10.82 -0.059 1 98.88 77 ASP B CA 1
ATOM 1598 C C . ASP B 1 77 ? -15.016 11.305 1.178 1 98.88 77 ASP B C 1
ATOM 1600 O O . ASP B 1 77 ? -15.484 11.133 2.305 1 98.88 77 ASP B O 1
ATOM 1604 N N . TYR B 1 78 ? -13.859 11.859 0.978 1 98.88 78 TYR B N 1
ATOM 1605 C CA . TYR B 1 78 ? -13.094 12.469 2.061 1 98.88 78 TYR B CA 1
ATOM 1606 C C . TYR B 1 78 ? -13.914 13.523 2.783 1 98.88 78 TYR B C 1
ATOM 1608 O O . TYR B 1 78 ? -13.984 13.531 4.016 1 98.88 78 TYR B O 1
ATOM 1616 N N . ASP B 1 79 ? -14.5 14.414 2.049 1 98.81 79 ASP B N 1
ATOM 1617 C CA . ASP B 1 79 ? -15.234 15.539 2.617 1 98.81 79 ASP B CA 1
ATOM 1618 C C . ASP B 1 79 ? -16.438 15.062 3.436 1 98.81 79 ASP B C 1
ATOM 1620 O O . ASP B 1 79 ? -16.828 15.711 4.406 1 98.81 79 ASP B O 1
ATOM 1624 N N . HIS B 1 80 ? -16.891 13.859 3.096 1 98.69 80 HIS B N 1
ATOM 1625 C CA . HIS B 1 80 ? -18.141 13.422 3.723 1 98.69 80 HIS B CA 1
ATOM 1626 C C . HIS B 1 80 ? -17.922 12.141 4.527 1 98.69 80 HIS B C 1
ATOM 1628 O O . HIS B 1 80 ? -18.875 11.523 4.992 1 98.69 80 HIS B O 1
ATOM 1634 N N . CYS B 1 81 ? -16.75 11.75 4.648 1 98.69 81 CYS B N 1
ATOM 1635 C CA . CYS B 1 81 ? -16.422 10.516 5.348 1 98.69 81 CYS B CA 1
ATOM 1636 C C . CYS B 1 81 ? -17.25 9.344 4.82 1 98.69 81 CYS B C 1
ATOM 1638 O O . CYS B 1 81 ? -17.859 8.609 5.598 1 98.69 81 CYS B O 1
ATOM 1640 N N . HIS B 1 82 ? -17.219 9.188 3.531 1 98.25 82 HIS B N 1
ATOM 1641 C CA . HIS B 1 82 ? -17.828 8.07 2.814 1 98.25 82 HIS B CA 1
ATOM 1642 C C . HIS B 1 82 ? -16.766 7.121 2.27 1 98.25 82 HIS B C 1
ATOM 1644 O O . HIS B 1 82 ? -15.75 7.566 1.73 1 98.25 82 HIS B O 1
ATOM 1650 N N . VAL B 1 83 ? -16.797 5.84 2.533 1 94.56 83 VAL B N 1
ATOM 1651 C CA . VAL B 1 83 ? -15.797 4.879 2.072 1 94.56 83 VAL B CA 1
ATOM 1652 C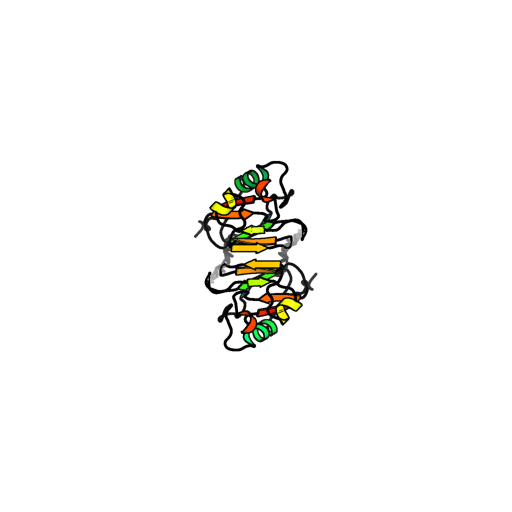 C . VAL B 1 83 ? -16.047 4.527 0.61 1 94.56 83 VAL B C 1
ATOM 1654 O O . VAL B 1 83 ? -15.109 4.301 -0.156 1 94.56 83 VAL B O 1
ATOM 1657 N N . GLY B 1 84 ? -17.172 4.711 0.04 1 92.62 84 GLY B N 1
ATOM 1658 C CA . GLY B 1 84 ? -17.547 4.492 -1.35 1 92.62 84 GLY B CA 1
ATOM 1659 C C . GLY B 1 84 ? -16.75 3.387 -2.014 1 92.62 84 GLY B C 1
ATOM 1660 O O . GLY B 1 84 ? -16.703 2.258 -1.521 1 92.62 84 GLY B O 1
ATOM 1661 N N . ASN B 1 85 ? -16.062 3.637 -3.242 1 93.81 85 ASN B N 1
ATOM 1662 C CA . ASN B 1 85 ? -15.18 2.762 -4.008 1 93.81 85 ASN B CA 1
ATOM 1663 C C . ASN B 1 85 ? -13.719 3.174 -3.865 1 93.81 85 ASN B C 1
ATOM 1665 O O . ASN B 1 85 ? -13.141 3.744 -4.789 1 93.81 85 ASN B O 1
ATOM 1669 N N . PRO B 1 86 ? -13.164 2.867 -2.729 1 97.5 86 PRO B N 1
ATOM 1670 C CA . PRO B 1 86 ? -11.805 3.34 -2.471 1 97.5 86 PRO B CA 1
ATOM 1671 C C . PRO B 1 86 ? -10.797 2.824 -3.496 1 97.5 86 PRO B C 1
ATOM 1673 O O . PRO B 1 86 ? -10.977 1.737 -4.051 1 97.5 86 PRO B O 1
ATOM 1676 N N . THR B 1 87 ? -9.773 3.643 -3.67 1 97.5 87 THR B N 1
ATOM 1677 C CA . THR B 1 87 ? -8.68 3.252 -4.555 1 97.5 87 THR B CA 1
ATOM 1678 C C . THR B 1 87 ? -7.789 2.207 -3.887 1 97.5 87 THR B C 1
ATOM 1680 O O . THR B 1 87 ? -7.219 1.351 -4.562 1 97.5 87 THR B O 1
ATOM 1683 N N . SER B 1 88 ? -7.695 2.275 -2.525 1 98.06 88 SER B N 1
ATOM 1684 C CA . SER B 1 88 ? -6.93 1.281 -1.777 1 98.06 88 SER B CA 1
ATOM 1685 C C . SER B 1 88 ? -7.383 1.215 -0.323 1 98.06 88 SER B C 1
ATOM 1687 O O . SER B 1 88 ? -7.91 2.191 0.213 1 98.06 88 SER B O 1
ATOM 1689 N N . ILE B 1 89 ? -7.191 0.093 0.266 1 98.38 89 ILE B N 1
ATOM 1690 C CA . ILE B 1 89 ? -7.402 -0.156 1.688 1 98.38 89 ILE B CA 1
ATOM 1691 C C . ILE B 1 89 ? -6.254 -1.002 2.238 1 98.38 89 ILE B C 1
ATOM 1693 O O . ILE B 1 89 ? -5.891 -2.023 1.649 1 98.38 89 ILE B O 1
ATOM 1697 N N . ILE B 1 90 ? -5.656 -0.592 3.316 1 98.38 90 ILE B N 1
ATOM 1698 C CA . ILE B 1 90 ? -4.695 -1.375 4.086 1 98.38 90 ILE B CA 1
ATOM 1699 C C . ILE B 1 90 ? -5.172 -1.502 5.531 1 98.38 90 ILE B C 1
ATOM 1701 O O . ILE B 1 90 ? -5.355 -0.496 6.219 1 98.38 90 ILE B O 1
ATOM 1705 N N . LYS B 1 91 ? -5.281 -2.693 6.023 1 98.12 91 LYS B N 1
ATOM 1706 C CA . LYS B 1 91 ? -5.934 -2.926 7.305 1 98.12 91 LYS B CA 1
ATOM 1707 C C . LYS B 1 91 ? -4.914 -3.25 8.391 1 98.12 91 LYS B C 1
ATOM 1709 O O . LYS B 1 91 ? -5.25 -3.291 9.578 1 98.12 91 LYS B O 1
ATOM 1714 N N . THR B 1 92 ? -3.729 -3.512 7.973 1 96.38 92 THR B N 1
ATOM 1715 C CA . THR B 1 92 ? -2.697 -3.875 8.938 1 96.38 92 THR B CA 1
ATOM 1716 C C . THR B 1 92 ? -1.729 -2.715 9.156 1 96.38 92 THR B C 1
ATOM 1718 O O . THR B 1 92 ? -1.384 -2 8.211 1 96.38 92 THR B O 1
ATOM 1721 N N . GLY B 1 93 ? -1.312 -2.543 10.453 1 96.69 93 GLY B N 1
ATOM 1722 C CA . GLY B 1 93 ? 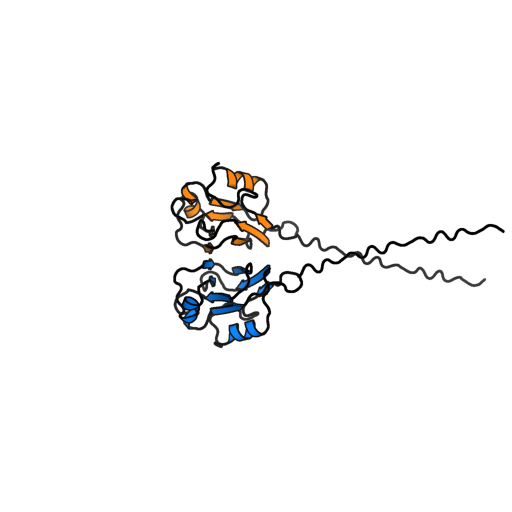-0.313 -1.536 10.773 1 96.69 93 GLY B CA 1
ATOM 1723 C C . GLY B 1 93 ? 1.017 -2.129 11.195 1 96.69 93 GLY B C 1
ATOM 1724 O O . GLY B 1 93 ? 1.084 -3.293 11.602 1 96.69 93 GLY B O 1
ATOM 1725 N N . PRO B 1 94 ? 2.113 -1.252 11.102 1 97.5 94 PRO B N 1
ATOM 1726 C CA . PRO B 1 94 ? 2.15 0.016 10.367 1 97.5 94 PRO B CA 1
ATOM 1727 C C . PRO B 1 94 ? 1.932 -0.162 8.867 1 97.5 94 PRO B C 1
ATOM 1729 O O . PRO B 1 94 ? 2.393 -1.147 8.281 1 97.5 94 PRO B O 1
ATOM 1732 N N . ALA B 1 95 ? 1.157 0.725 8.258 1 97.75 95 ALA B N 1
ATOM 1733 C CA . ALA B 1 95 ? 0.929 0.724 6.82 1 97.75 95 ALA B CA 1
ATOM 1734 C C . ALA B 1 95 ? 1.853 1.715 6.117 1 97.75 95 ALA B C 1
ATOM 1736 O O . ALA B 1 95 ? 2.07 2.826 6.605 1 97.75 95 ALA B O 1
ATOM 1737 N N . THR B 1 96 ? 2.408 1.382 4.98 1 96.38 96 THR B N 1
ATOM 1738 C CA . THR B 1 96 ? 3.236 2.264 4.168 1 96.38 96 THR B CA 1
ATOM 1739 C C . THR B 1 96 ? 2.604 2.486 2.797 1 96.38 96 THR B C 1
ATOM 1741 O O . THR B 1 96 ? 2.184 1.533 2.139 1 96.38 96 THR B O 1
ATOM 1744 N N . ILE B 1 97 ? 2.469 3.668 2.387 1 97 97 ILE B N 1
ATOM 1745 C CA . ILE B 1 97 ? 1.95 4.066 1.083 1 97 97 ILE B CA 1
ATOM 1746 C C . ILE B 1 97 ? 3.033 4.809 0.302 1 97 97 ILE B C 1
ATOM 1748 O O . ILE B 1 97 ? 3.633 5.758 0.809 1 97 97 ILE B O 1
ATOM 1752 N N . ASN B 1 98 ? 3.346 4.371 -0.885 1 93.62 98 ASN B N 1
ATOM 1753 C CA . ASN B 1 98 ? 4.234 5.078 -1.798 1 93.62 98 ASN B CA 1
ATOM 1754 C C . ASN B 1 98 ? 3.49 6.156 -2.582 1 93.62 98 ASN B C 1
ATOM 1756 O O . ASN B 1 98 ? 2.43 5.895 -3.154 1 93.62 98 ASN B O 1
ATOM 1760 N N . LEU B 1 99 ? 4.043 7.348 -2.562 1 96.19 99 LEU B N 1
ATOM 1761 C CA . LEU B 1 99 ? 3.49 8.43 -3.363 1 96.19 99 LEU B CA 1
ATOM 1762 C C . LEU B 1 99 ? 4.035 8.391 -4.785 1 96.19 99 LEU B C 1
ATOM 1764 O O . LEU B 1 99 ? 5.176 8.797 -5.031 1 96.19 99 LEU B O 1
ATOM 1768 N N . THR B 1 100 ? 3.17 8.008 -5.742 1 93.56 100 THR B N 1
ATOM 1769 C CA . THR B 1 100 ? 3.709 7.691 -7.059 1 93.56 100 THR B CA 1
ATOM 1770 C C . THR B 1 100 ? 3.18 8.664 -8.109 1 93.56 100 THR B C 1
ATOM 1772 O O . THR B 1 100 ? 3.586 8.609 -9.273 1 93.56 100 THR B O 1
ATOM 1775 N N . SER B 1 101 ? 2.266 9.57 -7.742 1 95.38 101 SER B N 1
ATOM 1776 C CA . SER B 1 101 ? 1.716 10.531 -8.695 1 95.38 101 SER B CA 1
ATOM 1777 C C . SER B 1 101 ? 1.505 11.891 -8.039 1 95.38 101 SER B C 1
ATOM 1779 O O . SER B 1 101 ? 1.203 11.977 -6.848 1 95.38 101 SER B O 1
ATOM 1781 N N . PRO B 1 102 ? 1.676 12.953 -8.82 1 97.5 102 PRO B N 1
ATOM 1782 C CA . PRO B 1 102 ? 1.396 14.281 -8.266 1 97.5 102 PRO B CA 1
ATOM 1783 C C . PRO B 1 102 ? -0.098 14.555 -8.102 1 97.5 102 PRO B C 1
ATOM 1785 O O . PRO B 1 102 ? -0.925 13.812 -8.633 1 97.5 102 PRO B O 1
ATOM 1788 N N . GLY B 1 103 ? -0.429 15.625 -7.34 1 98.5 103 GLY B N 1
ATOM 1789 C CA . GLY B 1 103 ? -1.807 16.031 -7.117 1 98.5 103 GLY B CA 1
ATOM 1790 C C . GLY B 1 103 ? -2.299 15.734 -5.715 1 98.5 103 GLY B C 1
ATOM 1791 O O . GLY B 1 103 ? -1.513 15.375 -4.84 1 98.5 103 GLY B O 1
ATOM 1792 N N . ASP B 1 104 ? -3.547 15.898 -5.523 1 98.81 104 ASP B N 1
ATOM 1793 C CA . ASP B 1 104 ? -4.16 15.695 -4.215 1 98.81 104 ASP B CA 1
ATOM 1794 C C . ASP B 1 104 ? -4.414 14.219 -3.949 1 98.81 104 ASP B C 1
ATOM 1796 O O . ASP B 1 104 ? -4.844 13.484 -4.844 1 98.81 104 ASP B O 1
ATOM 1800 N N . HIS B 1 105 ? -4.145 13.82 -2.75 1 98.81 105 HIS B N 1
ATOM 1801 C CA . HIS B 1 105 ? -4.465 12.492 -2.229 1 98.81 105 HIS B CA 1
ATOM 1802 C C . HIS B 1 105 ? -5.215 12.586 -0.905 1 98.81 105 HIS B C 1
ATOM 1804 O O . HIS B 1 105 ? -4.91 13.453 -0.075 1 98.81 105 HIS B O 1
ATOM 1810 N N . TYR B 1 106 ? -6.16 11.75 -0.712 1 98.94 106 TYR B N 1
ATOM 1811 C CA . TYR B 1 106 ? -7.039 11.766 0.45 1 98.94 106 TYR B CA 1
ATOM 1812 C C . TYR B 1 106 ? -7.082 10.398 1.123 1 98.94 106 TYR B C 1
ATOM 1814 O O . TYR B 1 106 ? -7.371 9.391 0.476 1 98.94 106 TYR B O 1
ATOM 1822 N N . TYR B 1 107 ? -6.812 10.359 2.408 1 98.94 107 TYR B N 1
ATOM 1823 C CA . TYR B 1 107 ? -6.82 9.133 3.203 1 98.94 107 TYR B CA 1
ATOM 1824 C C . TYR B 1 107 ? -7.766 9.266 4.395 1 98.94 107 TYR B C 1
ATOM 1826 O O . TYR B 1 107 ? -7.832 10.32 5.027 1 98.94 107 TYR B O 1
ATOM 1834 N N . ILE B 1 108 ? -8.461 8.188 4.684 1 98.94 108 ILE B N 1
ATOM 1835 C CA . ILE B 1 108 ? -9.297 8.156 5.875 1 98.94 108 ILE B CA 1
ATOM 1836 C C . ILE B 1 108 ? -9.117 6.824 6.598 1 98.94 108 ILE B C 1
ATOM 1838 O O . ILE B 1 108 ? -8.609 5.859 6.023 1 98.94 108 ILE B O 1
ATOM 1842 N N . CYS B 1 109 ? -9.461 6.754 7.859 1 98.94 109 CYS B N 1
ATOM 1843 C CA . CYS B 1 109 ? -9.805 5.477 8.477 1 98.94 109 CYS B CA 1
ATOM 1844 C C . CYS B 1 109 ? -11.266 5.121 8.211 1 98.94 109 CYS B C 1
ATOM 1846 O O . CYS B 1 109 ? -12.164 5.879 8.57 1 98.94 109 CYS B O 1
ATOM 1848 N N . SER B 1 110 ? -11.531 4.023 7.656 1 98.69 110 SER B N 1
ATOM 1849 C CA . SER B 1 110 ? -12.875 3.676 7.211 1 98.69 110 SER B CA 1
ATOM 1850 C C . SER B 1 110 ? -13.664 2.988 8.32 1 98.69 110 SER B C 1
ATOM 1852 O O . SER B 1 110 ? -14.844 2.672 8.148 1 98.69 110 SER B O 1
ATOM 1854 N N . LEU B 1 111 ? -12.984 2.674 9.445 1 98.38 111 LEU B N 1
ATOM 1855 C CA . LEU B 1 111 ? -13.773 2.152 10.555 1 98.38 111 LEU B CA 1
ATOM 1856 C C . LEU B 1 111 ? -14.844 3.15 10.984 1 98.38 111 LEU B C 1
ATOM 1858 O O . LEU B 1 111 ? -14.602 4.359 11 1 98.38 111 LEU B O 1
ATOM 1862 N N . GLU B 1 112 ? -15.984 2.586 11.352 1 97.88 112 GLU B N 1
ATOM 1863 C CA . GLU B 1 112 ? -17.156 3.402 11.609 1 97.88 112 GLU B CA 1
ATOM 1864 C C . GLU B 1 112 ? -16.859 4.512 12.617 1 97.88 112 GLU B C 1
ATOM 1866 O O . GLU B 1 112 ? -16.312 4.25 13.688 1 97.88 112 GLU B O 1
ATOM 1871 N N . GLY B 1 113 ? -17.141 5.773 12.188 1 98.38 113 GLY B N 1
ATOM 1872 C CA . GLY B 1 113 ? -17.062 6.922 13.07 1 98.38 113 GLY B CA 1
ATOM 1873 C C . GLY B 1 113 ? -15.695 7.57 13.086 1 98.38 113 GLY B C 1
ATOM 1874 O O . GLY B 1 113 ? -15.555 8.734 13.469 1 98.38 113 GLY B O 1
ATOM 1875 N N . HIS B 1 114 ? -14.625 6.875 12.68 1 98.94 114 HIS B N 1
ATOM 1876 C CA . HIS B 1 114 ? -13.266 7.371 12.859 1 98.94 114 HIS B CA 1
ATOM 1877 C C . HIS B 1 114 ? -13.008 8.602 11.992 1 98.94 114 HIS B C 1
ATOM 1879 O O . HIS B 1 114 ? -12.461 9.594 12.461 1 98.94 114 HIS B O 1
ATOM 1885 N N . CYS B 1 115 ? -13.414 8.508 10.797 1 98.88 115 CYS B N 1
ATOM 1886 C CA . CYS B 1 115 ? -13.258 9.633 9.883 1 98.88 115 CYS B CA 1
ATOM 1887 C C . CYS B 1 115 ? -14.055 10.844 10.367 1 98.88 115 CYS B C 1
ATOM 1889 O O . CYS B 1 115 ? -13.578 11.977 10.281 1 98.88 115 CYS B O 1
ATOM 1891 N N . MET B 1 116 ? -15.234 10.562 10.836 1 98.81 116 MET B N 1
ATOM 1892 C CA . MET B 1 116 ? -16.094 11.641 11.336 1 98.81 116 MET B CA 1
ATOM 1893 C C . MET B 1 116 ? -15.445 12.336 12.523 1 98.81 116 MET B C 1
ATOM 1895 O O . MET B 1 116 ? -15.742 13.5 12.797 1 98.81 116 MET B O 1
ATOM 1899 N N . PHE B 1 117 ? -14.609 11.664 13.203 1 98.75 117 PHE B N 1
ATOM 1900 C CA . PHE B 1 117 ? -13.875 12.25 14.312 1 98.75 117 PHE B CA 1
ATOM 1901 C C . PHE B 1 117 ? -12.469 12.656 13.875 1 98.75 117 PHE B C 1
ATOM 1903 O O . PHE B 1 117 ? -11.523 12.602 14.664 1 98.75 117 PHE B O 1
ATOM 1910 N N . HIS B 1 118 ? -12.258 12.93 12.586 1 98.81 118 HIS B N 1
ATOM 1911 C CA . HIS B 1 118 ? -11.164 13.68 11.977 1 98.81 118 HIS B CA 1
ATOM 1912 C C . HIS B 1 118 ? -9.922 12.805 11.812 1 98.81 118 HIS B C 1
ATOM 1914 O O . HIS B 1 118 ? -8.797 13.312 11.773 1 98.81 118 HIS B O 1
ATOM 1920 N N . GLN B 1 119 ? -10.133 11.5 11.82 1 98.94 119 GLN B N 1
ATOM 1921 C CA . GLN B 1 119 ? -9.023 10.656 11.391 1 98.94 119 GLN B CA 1
ATOM 1922 C C . GLN B 1 119 ? -8.969 10.57 9.867 1 98.94 119 GLN B C 1
ATOM 1924 O O . GLN B 1 119 ? -9.312 9.539 9.281 1 98.94 119 GLN B O 1
ATOM 1929 N N . LYS B 1 120 ? -8.508 11.586 9.297 1 98.94 120 LYS B N 1
ATOM 1930 C CA . LYS B 1 120 ? -8.414 11.75 7.848 1 98.94 120 LYS B CA 1
ATOM 1931 C C . LYS B 1 120 ? -7.297 12.711 7.465 1 98.94 120 LYS B C 1
ATOM 1933 O O . LYS B 1 120 ? -6.957 13.609 8.234 1 98.94 120 LYS B O 1
ATOM 1938 N N . LEU B 1 121 ? -6.707 12.547 6.352 1 99 121 LEU B N 1
ATOM 1939 C CA . LEU B 1 121 ? -5.527 13.258 5.875 1 99 121 LEU B CA 1
ATOM 1940 C C . LEU B 1 121 ? -5.676 13.633 4.406 1 99 121 LEU B C 1
ATOM 1942 O O . LEU B 1 121 ? -6.016 12.789 3.574 1 99 121 LEU B O 1
ATOM 1946 N N . ALA B 1 122 ? -5.504 14.812 4.082 1 98.94 122 ALA B N 1
ATOM 1947 C CA . ALA B 1 122 ? -5.371 15.32 2.717 1 98.94 122 ALA B CA 1
ATOM 1948 C C . ALA B 1 122 ? -3.982 15.898 2.48 1 98.94 122 ALA B C 1
ATOM 1950 O O . ALA B 1 122 ? -3.488 16.688 3.285 1 98.94 122 ALA B O 1
ATOM 1951 N N . ILE B 1 123 ? -3.383 15.461 1.465 1 98.94 123 ILE B N 1
ATOM 1952 C CA . ILE B 1 123 ? -2.086 16.031 1.116 1 98.94 123 ILE B CA 1
ATOM 1953 C C . ILE B 1 123 ? -2.074 16.422 -0.359 1 98.94 123 ILE B C 1
ATOM 1955 O O . ILE B 1 123 ? -2.912 15.961 -1.138 1 98.94 123 ILE B O 1
ATOM 1959 N N . ASN B 1 124 ? -1.125 17.25 -0.75 1 98.81 124 ASN B N 1
ATOM 1960 C CA . ASN B 1 124 ? -0.791 17.562 -2.135 1 98.81 124 ASN B CA 1
ATOM 1961 C C . ASN B 1 124 ? 0.635 17.141 -2.477 1 98.81 124 ASN B C 1
ATOM 1963 O O . ASN B 1 124 ? 1.59 17.594 -1.838 1 98.81 124 ASN B O 1
ATOM 1967 N N . VAL B 1 125 ? 0.749 16.266 -3.438 1 98.38 125 VAL B N 1
ATOM 1968 C CA . VAL B 1 125 ? 2.039 15.727 -3.861 1 98.38 125 VAL B CA 1
ATOM 1969 C C . VAL B 1 125 ? 2.523 16.469 -5.105 1 98.38 125 VAL B C 1
ATOM 1971 O O . VAL B 1 125 ? 1.756 16.688 -6.043 1 98.38 125 VAL B O 1
ATOM 1974 N N . VAL B 1 126 ? 3.783 16.812 -5.07 1 97.94 126 VAL B N 1
ATOM 1975 C CA . VAL B 1 126 ? 4.324 17.531 -6.223 1 97.94 126 VAL B CA 1
ATOM 1976 C C . VAL B 1 126 ? 5.469 16.734 -6.84 1 97.94 126 VAL B C 1
ATOM 1978 O O . VAL B 1 126 ? 6.004 15.82 -6.211 1 97.94 126 VAL B O 1
ATOM 1981 N N . MET B 1 127 ? 5.758 17 -8.172 1 95.38 127 MET B N 1
ATOM 1982 C CA . MET B 1 127 ? 6.934 16.422 -8.812 1 95.38 127 MET B CA 1
ATOM 1983 C C . MET B 1 127 ? 8.211 17.078 -8.297 1 95.38 127 MET B C 1
ATOM 1985 O O . MET B 1 127 ? 8.211 18.25 -7.93 1 95.38 127 MET B O 1
ATOM 1989 N N . ASN B 1 128 ? 9.195 16.234 -8.234 1 84.81 128 ASN B N 1
ATOM 1990 C CA . ASN B 1 128 ? 10.477 16.844 -7.875 1 84.81 128 ASN B CA 1
ATOM 1991 C C . ASN B 1 128 ? 10.859 17.953 -8.852 1 84.81 128 ASN B C 1
ATOM 1993 O O . ASN B 1 128 ? 10.797 17.766 -10.062 1 84.81 128 ASN B O 1
ATOM 1997 N N . SER B 1 129 ? 10.852 19.25 -8.438 1 71 129 SER B N 1
ATOM 1998 C CA . SER B 1 129 ? 11.258 20.344 -9.312 1 71 129 SER B CA 1
ATOM 1999 C C . SER B 1 129 ? 12.703 20.172 -9.766 1 71 129 SER B C 1
ATOM 2001 O O . SER B 1 129 ? 13.172 20.922 -10.625 1 71 129 SER B O 1
ATOM 2003 N N . SER B 1 130 ? 13.531 19.422 -9.109 1 52.97 130 SER B N 1
ATOM 2004 C CA . SER B 1 130 ? 14.922 19.578 -9.531 1 52.97 130 SER B CA 1
ATOM 2005 C C . SER B 1 130 ? 15.117 19.078 -10.961 1 52.97 130 SER B C 1
ATOM 2007 O O . SER B 1 130 ? 16.219 19.172 -11.508 1 52.97 130 SER B O 1
ATOM 2009 N N . LEU B 1 131 ? 14.125 18.375 -11.68 1 39.62 131 LEU B N 1
ATOM 2010 C CA . LEU B 1 131 ? 14.641 18.156 -13.031 1 39.62 131 LEU B CA 1
ATOM 2011 C C . LEU B 1 131 ? 14.562 19.422 -13.859 1 39.62 131 LEU B C 1
ATOM 2013 O O . LEU B 1 131 ? 13.641 20.234 -13.68 1 39.62 131 LEU B O 1
#

Organism: Helianthus annuus (NCBI:txid4232)